Protein AF-A0A0C3IL34-F1 (afdb_monomer_lite)

Organism: NCBI:txid870435

Foldseek 3Di:
DLVVLVVVLCVQAADQAPDDDPVLVVDPQDQAAADALAQDPVVLVVRVVSLSNVCSSVRCHHPVNFVVSLVVNLVRYHHPLNVVCCVAPVDPPHPDPDDGNSNSSVVSCPRRNHPCVQQVVFLVSVLVVLVVVQVVDPHRDDQLVSLVVSLVPHDVVLNVCCCVPPVDDSVPDGPVVVRVSSVVVVVVVVVVVVVVVVVVPDDDDDDDDDDDDDDDDDDDDDDDDDDDDDDDDDDDDDDDD

Structure (mmCIF, N/CA/C/O backbone):
data_AF-A0A0C3IL34-F1
#
_entry.id   AF-A0A0C3IL34-F1
#
loop_
_atom_site.group_PDB
_atom_site.id
_atom_site.type_symbol
_atom_site.label_atom_id
_atom_site.label_alt_id
_atom_site.label_comp_id
_atom_site.label_asym_id
_atom_site.label_entity_id
_atom_site.label_seq_id
_atom_site.pdbx_PDB_ins_code
_atom_site.Cartn_x
_atom_site.Cartn_y
_atom_site.Cartn_z
_atom_site.occupancy
_atom_site.B_iso_or_equiv
_atom_site.auth_seq_id
_atom_site.auth_comp_id
_atom_site.auth_asym_id
_atom_site.auth_atom_id
_atom_site.pdbx_PDB_model_num
ATOM 1 N N . MET A 1 1 ? -10.948 0.918 -5.904 1.00 53.56 1 MET A N 1
ATOM 2 C CA . MET A 1 1 ? -9.556 1.269 -5.543 1.00 53.56 1 MET A CA 1
ATOM 3 C C . MET A 1 1 ? -8.563 0.823 -6.609 1.00 53.56 1 MET A C 1
ATOM 5 O O . MET A 1 1 ? -7.836 1.698 -7.045 1.00 53.56 1 MET A O 1
ATOM 9 N N . GLN A 1 2 ? -8.592 -0.426 -7.106 1.00 54.31 2 GLN A N 1
ATOM 10 C CA . GLN A 1 2 ? -7.728 -0.893 -8.218 1.00 54.31 2 GLN A CA 1
ATOM 11 C C . GLN A 1 2 ? -7.602 0.116 -9.382 1.00 54.31 2 GLN A C 1
ATOM 13 O O . GLN A 1 2 ? -6.502 0.593 -9.634 1.00 54.31 2 GLN A O 1
ATOM 18 N N . HIS A 1 3 ? -8.719 0.586 -9.961 1.00 60.75 3 HIS A N 1
ATOM 19 C CA . HIS A 1 3 ? -8.704 1.595 -11.041 1.00 60.75 3 HIS A CA 1
ATOM 20 C C . HIS A 1 3 ? -7.869 2.867 -10.774 1.00 60.75 3 HIS A C 1
ATOM 22 O O . HIS A 1 3 ? -7.346 3.438 -11.724 1.00 60.75 3 HIS A O 1
ATOM 28 N N . ARG A 1 4 ? -7.718 3.320 -9.516 1.00 74.44 4 ARG A N 1
ATOM 29 C CA . ARG A 1 4 ? -6.931 4.529 -9.192 1.00 74.44 4 ARG A CA 1
ATOM 30 C C . ARG A 1 4 ? -5.443 4.313 -9.468 1.00 74.44 4 ARG A C 1
ATOM 32 O O . ARG A 1 4 ? -4.791 5.192 -10.022 1.00 74.44 4 ARG A O 1
ATOM 39 N N . TYR A 1 5 ? -4.915 3.162 -9.055 1.00 81.06 5 TYR A N 1
ATOM 40 C CA . TYR A 1 5 ? -3.502 2.840 -9.238 1.00 81.06 5 TYR A CA 1
ATOM 41 C C . TYR A 1 5 ? -3.228 2.336 -10.653 1.00 81.06 5 TYR A C 1
ATOM 43 O O . TYR A 1 5 ? -2.249 2.785 -11.235 1.00 81.06 5 TYR A O 1
ATOM 51 N N . ALA A 1 6 ? -4.138 1.554 -11.246 1.00 81.88 6 ALA A N 1
ATOM 52 C CA . ALA A 1 6 ? -4.089 1.166 -12.658 1.00 81.88 6 ALA A CA 1
ATOM 53 C C . ALA A 1 6 ? -3.887 2.379 -13.586 1.00 81.88 6 ALA A C 1
ATOM 55 O O . ALA A 1 6 ? -2.919 2.448 -14.343 1.00 81.88 6 ALA A O 1
ATOM 56 N N . GLN A 1 7 ? -4.752 3.395 -13.458 1.00 81.25 7 GLN A N 1
ATOM 57 C CA . GLN A 1 7 ? -4.667 4.617 -14.259 1.00 81.25 7 GLN A CA 1
ATOM 58 C C . GLN A 1 7 ? -3.356 5.380 -14.009 1.00 81.25 7 GLN A C 1
ATOM 60 O O . GLN A 1 7 ? -2.666 5.737 -14.960 1.00 81.25 7 GLN A O 1
ATOM 65 N N . HIS A 1 8 ? -2.972 5.595 -12.746 1.00 82.94 8 HIS A N 1
ATOM 66 C CA . HIS A 1 8 ? -1.760 6.354 -12.416 1.00 82.94 8 HIS A CA 1
ATOM 67 C C . HIS A 1 8 ? -0.468 5.648 -12.876 1.00 82.94 8 HIS A C 1
ATOM 69 O O . HIS A 1 8 ? 0.463 6.301 -13.348 1.00 82.94 8 HIS A O 1
ATOM 75 N N . ILE A 1 9 ? -0.413 4.315 -12.783 1.00 87.31 9 ILE A N 1
ATOM 76 C CA . ILE A 1 9 ? 0.689 3.496 -13.304 1.00 87.31 9 ILE A CA 1
ATOM 77 C C . ILE A 1 9 ? 0.737 3.607 -14.832 1.00 87.31 9 ILE A C 1
ATOM 79 O O . ILE A 1 9 ? 1.798 3.894 -15.391 1.00 87.31 9 ILE A O 1
ATOM 83 N N . TRP A 1 10 ? -0.404 3.458 -15.511 1.00 85.12 10 TRP A N 1
ATOM 84 C CA . TRP A 1 10 ? -0.492 3.576 -16.967 1.00 85.12 10 TRP A CA 1
ATOM 85 C C . TRP A 1 10 ? -0.005 4.940 -17.480 1.00 85.12 10 TRP A C 1
ATOM 87 O O . TRP A 1 10 ? 0.839 4.996 -18.375 1.00 85.12 10 TRP A O 1
ATOM 97 N N . GLU A 1 11 ? -0.464 6.030 -16.859 1.00 84.50 11 GLU A N 1
ATOM 98 C CA . GLU A 1 11 ? -0.099 7.410 -17.208 1.00 84.50 11 GLU A CA 1
ATOM 99 C C . GLU A 1 11 ? 1.392 7.732 -17.003 1.00 84.50 11 GLU A C 1
ATOM 101 O O . GLU A 1 11 ? 1.947 8.551 -17.738 1.00 84.50 11 GLU A O 1
ATOM 106 N N . GLN A 1 12 ? 2.054 7.125 -16.008 1.00 84.50 12 GLN A N 1
ATOM 107 C CA . GLN A 1 12 ? 3.461 7.424 -15.699 1.00 84.50 12 GLN A CA 1
ATOM 108 C C . GLN A 1 12 ? 4.465 6.469 -16.348 1.00 84.50 12 GLN A C 1
ATOM 110 O O . GLN A 1 12 ? 5.543 6.915 -16.743 1.00 84.50 12 GLN A O 1
ATOM 115 N N . VAL A 1 13 ? 4.151 5.171 -16.424 1.00 86.56 13 VAL A N 1
ATOM 116 C CA . VAL A 1 13 ? 5.101 4.126 -16.852 1.00 86.56 13 VAL A CA 1
ATOM 117 C C . VAL A 1 13 ? 4.528 3.109 -17.844 1.00 86.56 13 VAL A C 1
ATOM 119 O O . VAL A 1 13 ? 5.297 2.311 -18.376 1.00 86.56 13 VAL A O 1
ATOM 122 N N . GLY A 1 14 ? 3.224 3.132 -18.140 1.00 76.88 14 GLY A N 1
ATOM 123 C CA . GLY A 1 14 ? 2.608 2.213 -19.107 1.00 76.88 14 GLY A CA 1
ATOM 124 C C . GLY A 1 14 ? 3.027 2.474 -20.558 1.00 76.88 14 GLY A C 1
ATOM 125 O O . GLY A 1 14 ? 3.208 1.536 -21.330 1.00 76.88 14 GLY A O 1
ATOM 126 N N . GLN A 1 15 ? 3.246 3.741 -20.916 1.00 81.00 15 GLN A N 1
ATOM 127 C CA . GLN A 1 15 ? 3.699 4.148 -22.250 1.00 81.00 15 GLN A CA 1
ATOM 128 C C . GLN A 1 15 ? 5.237 4.157 -22.363 1.00 81.00 15 GLN A C 1
ATOM 130 O O . GLN A 1 15 ? 5.906 4.672 -21.459 1.00 81.00 15 GLN A O 1
ATOM 135 N N . PRO A 1 16 ? 5.829 3.668 -23.474 1.00 76.94 16 PRO A N 1
ATOM 136 C CA . PRO A 1 16 ? 7.259 3.812 -23.736 1.00 76.94 16 PRO A CA 1
ATOM 137 C C . PRO A 1 16 ? 7.668 5.290 -23.762 1.00 76.94 16 PRO A C 1
ATOM 139 O O . PRO A 1 16 ? 7.189 6.076 -24.579 1.00 76.94 16 PRO A O 1
ATOM 142 N N . THR A 1 17 ? 8.570 5.701 -22.870 1.00 70.94 17 THR A N 1
ATOM 143 C CA . THR A 1 17 ? 8.991 7.108 -22.825 1.00 70.94 17 THR A CA 1
ATOM 144 C C . THR A 1 17 ? 10.048 7.380 -23.900 1.00 70.94 17 THR A C 1
ATOM 146 O O . THR A 1 17 ? 11.174 6.890 -23.780 1.00 70.94 17 THR A O 1
ATOM 149 N N . GLY A 1 18 ? 9.734 8.228 -24.886 1.00 66.69 18 GLY A N 1
ATOM 150 C CA . GLY A 1 18 ? 10.653 8.663 -25.953 1.00 66.69 18 GLY A CA 1
ATOM 151 C C . GLY A 1 18 ? 11.982 9.263 -25.460 1.00 66.69 18 GLY A C 1
ATOM 152 O O . GLY A 1 18 ? 12.134 9.606 -24.285 1.00 66.69 18 GLY A O 1
ATOM 153 N N . GLN A 1 19 ? 12.978 9.340 -26.344 1.00 57.62 19 GLN A N 1
ATOM 154 C CA . GLN A 1 19 ? 14.378 9.632 -26.006 1.00 57.62 19 GLN A CA 1
ATOM 155 C C . GLN A 1 19 ? 14.530 10.929 -25.182 1.00 57.62 19 GLN A C 1
ATOM 157 O O . GLN A 1 19 ? 14.102 11.998 -25.606 1.00 57.62 19 GLN A O 1
ATOM 162 N N . LEU A 1 20 ? 15.112 10.831 -23.976 1.00 57.59 20 LEU A N 1
ATOM 163 C CA . LEU A 1 20 ? 15.406 12.010 -23.147 1.00 57.59 20 LEU A CA 1
ATOM 164 C C . LEU A 1 20 ? 16.655 12.712 -23.685 1.00 57.59 20 LEU A C 1
ATOM 166 O O . LEU A 1 20 ? 17.605 12.044 -24.103 1.00 57.59 20 LEU A O 1
ATOM 170 N N . GLY A 1 21 ? 16.659 14.045 -23.634 1.00 54.72 21 GLY A N 1
ATOM 171 C CA . GLY A 1 21 ? 17.820 14.854 -23.999 1.00 54.72 21 GLY A CA 1
ATOM 172 C C . GLY A 1 21 ? 19.043 14.565 -23.111 1.00 54.72 21 GLY A C 1
ATOM 173 O O . GLY A 1 21 ? 18.885 14.097 -21.977 1.00 54.72 21 GLY A O 1
ATOM 174 N N . PRO A 1 22 ? 20.266 14.845 -23.601 1.00 53.09 22 PRO A N 1
ATOM 175 C CA . PRO A 1 22 ? 21.513 14.500 -22.911 1.00 53.09 22 PRO A CA 1
ATOM 176 C C . PRO A 1 22 ? 21.629 15.089 -21.495 1.00 53.09 22 PRO A C 1
ATOM 178 O O . PRO A 1 22 ? 22.209 14.447 -20.622 1.00 53.09 22 PRO A O 1
ATOM 181 N N . GLU A 1 23 ? 21.017 16.247 -21.235 1.00 52.69 23 GLU A N 1
ATOM 182 C CA . GLU A 1 23 ? 21.023 16.930 -19.932 1.00 52.69 23 GLU A CA 1
ATOM 183 C C . GLU A 1 23 ? 20.410 16.093 -18.795 1.00 52.69 23 GLU A C 1
ATOM 185 O O . GLU A 1 23 ? 20.872 16.151 -17.655 1.00 52.69 23 GLU A O 1
ATOM 190 N N . VAL A 1 24 ? 19.416 15.243 -19.088 1.00 54.75 24 VAL A N 1
ATOM 191 C CA . VAL A 1 24 ? 18.723 14.453 -18.051 1.00 54.75 24 VAL A CA 1
ATOM 192 C C . VAL A 1 24 ? 19.620 13.353 -17.469 1.00 54.75 24 VAL A C 1
ATOM 194 O O . VAL A 1 24 ? 19.406 12.927 -16.338 1.00 54.75 24 VAL A O 1
ATOM 197 N N . LYS A 1 25 ? 20.672 12.931 -18.187 1.00 53.50 25 LYS A N 1
ATOM 198 C CA . LYS A 1 25 ? 21.678 11.991 -17.656 1.00 53.50 25 LYS A CA 1
ATOM 199 C C . LYS A 1 25 ? 22.634 12.625 -16.637 1.00 53.50 25 LYS A C 1
ATOM 201 O O . LYS A 1 25 ? 23.290 11.883 -15.914 1.00 53.50 25 LYS A O 1
ATOM 206 N N . ALA A 1 26 ? 22.738 13.956 -16.596 1.00 51.12 26 ALA A N 1
ATOM 207 C CA . ALA A 1 26 ? 23.674 14.680 -15.729 1.00 51.12 26 ALA A CA 1
ATOM 208 C C . ALA A 1 26 ? 23.033 15.200 -14.428 1.00 51.12 26 ALA A C 1
ATOM 210 O O . ALA A 1 26 ? 23.739 1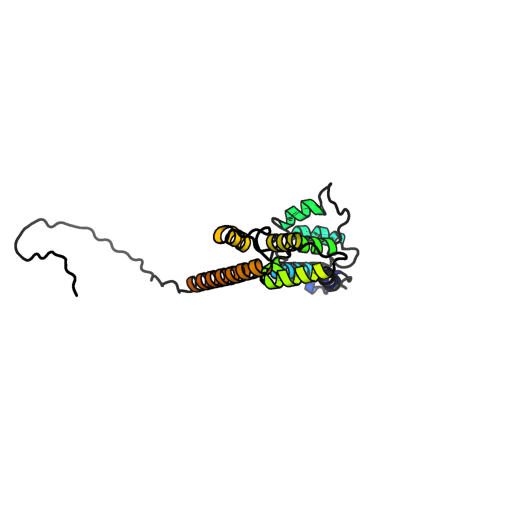5.521 -13.474 1.00 51.12 26 ALA A O 1
ATOM 211 N N . MET A 1 27 ? 21.701 15.271 -14.366 1.00 60.91 27 MET A N 1
ATOM 212 C CA . MET A 1 27 ? 20.976 15.683 -13.165 1.00 60.91 27 MET A CA 1
ATOM 213 C C . MET A 1 27 ? 20.966 14.549 -12.134 1.00 60.91 27 MET A C 1
ATOM 215 O O . MET A 1 27 ? 20.475 13.456 -12.407 1.00 60.91 27 MET A O 1
ATOM 219 N N . GLY A 1 28 ? 21.476 14.818 -10.928 1.00 61.34 28 GLY A N 1
ATOM 220 C CA . GLY A 1 28 ? 21.453 13.883 -9.800 1.00 61.34 28 GLY A CA 1
ATOM 221 C C . GLY A 1 28 ? 20.031 13.638 -9.295 1.00 61.34 28 GLY A C 1
ATOM 222 O O . GLY A 1 28 ? 19.590 14.274 -8.340 1.00 61.34 28 GLY A O 1
ATOM 223 N N . VAL A 1 29 ? 19.304 12.736 -9.958 1.00 66.12 29 VAL A N 1
ATOM 224 C CA . VAL A 1 29 ? 17.903 12.423 -9.656 1.00 66.12 29 VAL A CA 1
ATOM 225 C C . VAL A 1 29 ? 17.766 11.965 -8.200 1.00 66.12 29 VAL A C 1
ATOM 227 O O . VAL A 1 29 ? 18.397 10.970 -7.828 1.00 66.12 29 VAL A O 1
ATOM 230 N N . PRO A 1 30 ? 16.925 12.617 -7.371 1.00 73.25 30 PRO A N 1
ATOM 231 C CA . PRO A 1 30 ? 16.697 12.166 -6.007 1.00 73.25 30 PRO A CA 1
ATOM 232 C C . PRO A 1 30 ? 16.090 10.760 -6.027 1.00 73.25 30 PRO A C 1
ATOM 234 O O . PRO A 1 30 ? 15.007 10.528 -6.571 1.00 73.25 30 PRO A O 1
ATOM 237 N N . LYS A 1 31 ? 16.823 9.808 -5.446 1.00 85.44 31 LYS A N 1
ATOM 238 C CA . LYS A 1 31 ? 16.392 8.418 -5.303 1.00 85.44 31 LYS A CA 1
ATOM 239 C C . LYS A 1 31 ? 15.170 8.357 -4.363 1.00 85.44 31 LYS A C 1
ATOM 241 O O . LYS A 1 31 ? 15.231 8.977 -3.300 1.00 85.44 31 LYS A O 1
ATOM 246 N N . PRO A 1 32 ? 14.093 7.622 -4.707 1.00 90.88 32 PRO A N 1
ATOM 247 C CA . PRO A 1 32 ? 12.939 7.457 -3.829 1.00 90.88 32 PRO A CA 1
ATOM 248 C C . PRO A 1 32 ? 13.327 6.925 -2.448 1.00 90.88 32 PRO A C 1
ATOM 250 O O . PRO A 1 32 ? 14.236 6.098 -2.317 1.00 90.88 32 PRO A O 1
ATOM 253 N N . GLY A 1 33 ? 12.597 7.372 -1.425 1.00 92.94 33 GLY A N 1
ATOM 254 C CA . GLY A 1 33 ? 12.662 6.772 -0.093 1.00 92.94 33 GLY A CA 1
ATOM 255 C C . GLY A 1 33 ? 12.167 5.321 -0.086 1.00 92.94 33 GLY A C 1
ATOM 256 O O . GLY A 1 33 ? 11.567 4.844 -1.052 1.00 92.94 33 GLY A O 1
ATOM 257 N N . LYS A 1 34 ? 12.398 4.611 1.023 1.00 96.31 34 LYS A N 1
ATOM 258 C CA . LYS A 1 34 ? 11.878 3.253 1.217 1.00 96.31 34 LYS A CA 1
ATOM 259 C C . LYS A 1 34 ? 10.514 3.261 1.907 1.00 96.31 34 LYS A C 1
ATOM 261 O O . LYS A 1 34 ? 10.327 3.983 2.886 1.00 96.31 34 LYS A O 1
ATOM 266 N N . TYR A 1 35 ? 9.590 2.426 1.439 1.00 96.06 35 TYR A N 1
ATOM 267 C CA . TYR A 1 35 ? 8.317 2.176 2.118 1.00 96.06 35 TYR A CA 1
ATOM 268 C C . TYR A 1 35 ? 8.467 1.029 3.121 1.00 96.06 35 TYR A C 1
ATOM 270 O O . TYR A 1 35 ? 8.991 -0.028 2.774 1.00 96.06 35 TYR A O 1
ATOM 278 N N . LYS A 1 36 ? 8.019 1.237 4.367 1.00 93.56 36 LYS A N 1
ATOM 279 C CA . LYS A 1 36 ? 8.223 0.292 5.481 1.00 93.56 36 LYS A CA 1
ATOM 280 C C . LYS A 1 36 ? 7.005 -0.586 5.783 1.00 93.56 36 LYS A C 1
ATOM 282 O O . LYS A 1 36 ? 7.091 -1.470 6.636 1.00 93.56 36 LYS A O 1
ATOM 287 N N . GLY A 1 37 ? 5.883 -0.339 5.103 1.00 85.94 37 GLY A N 1
ATOM 288 C CA . GLY A 1 37 ? 4.585 -0.947 5.410 1.00 85.94 37 GLY A CA 1
ATOM 289 C C . GLY A 1 37 ? 3.734 -0.122 6.381 1.00 85.94 37 GLY A C 1
ATOM 290 O O . GLY A 1 37 ? 2.914 -0.690 7.093 1.00 85.94 37 GLY A O 1
ATOM 291 N N . GLN A 1 38 ? 3.945 1.198 6.459 1.00 85.56 38 GLN A N 1
ATOM 292 C CA . GLN A 1 38 ? 3.126 2.081 7.295 1.00 85.56 38 GLN A CA 1
ATOM 293 C C . GLN A 1 38 ? 1.696 2.251 6.744 1.00 85.56 38 GLN A C 1
ATOM 295 O O . GLN A 1 38 ? 1.520 2.515 5.551 1.00 85.56 38 GLN A O 1
ATOM 300 N N . ASP A 1 39 ? 0.690 2.153 7.621 1.00 81.62 39 ASP A N 1
ATOM 301 C CA . ASP A 1 39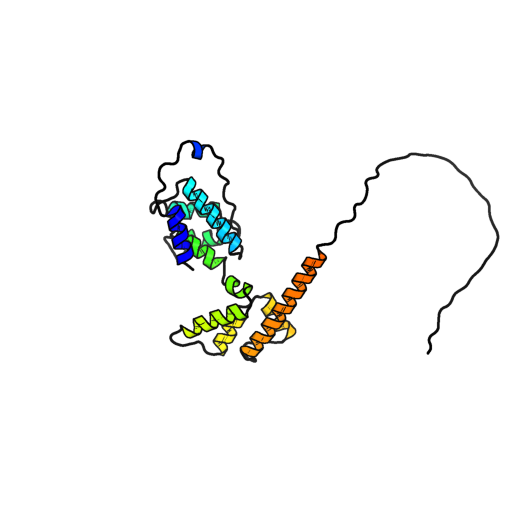 ? -0.737 2.361 7.308 1.00 81.62 39 ASP A CA 1
ATOM 302 C C . ASP A 1 39 ? -1.078 3.859 7.220 1.00 81.62 39 ASP A C 1
ATOM 304 O O . ASP A 1 39 ? -1.804 4.430 8.034 1.00 81.62 39 ASP A O 1
ATOM 308 N N . ASP A 1 40 ? -0.472 4.521 6.234 1.00 81.31 40 ASP A N 1
ATOM 309 C CA . ASP A 1 40 ? -0.729 5.914 5.885 1.00 81.31 40 ASP A CA 1
ATOM 310 C C . ASP A 1 40 ? -0.851 6.040 4.357 1.00 81.31 40 ASP A C 1
ATOM 312 O O . ASP A 1 40 ? 0.105 5.846 3.601 1.00 81.31 40 ASP A O 1
ATOM 316 N N . LEU A 1 41 ? -2.061 6.387 3.907 1.00 81.88 41 LEU A N 1
ATOM 317 C CA . LEU A 1 41 ? -2.403 6.588 2.498 1.00 81.88 41 LEU A CA 1
ATOM 318 C C . LEU A 1 41 ? -1.558 7.684 1.831 1.00 81.88 41 LEU A C 1
ATOM 320 O O . LEU A 1 41 ? -1.203 7.555 0.661 1.00 81.88 41 LEU A O 1
ATOM 324 N N . LYS A 1 42 ? -1.256 8.769 2.549 1.00 81.81 42 LYS A N 1
ATOM 325 C CA . LYS A 1 42 ? -0.493 9.903 2.021 1.00 81.81 42 LYS A CA 1
ATOM 326 C C . LYS A 1 42 ? 0.976 9.523 1.868 1.00 81.81 42 LYS A C 1
ATOM 328 O O . LYS A 1 42 ? 1.575 9.868 0.851 1.00 81.81 42 LYS A O 1
ATOM 333 N N . GLU A 1 43 ? 1.545 8.804 2.833 1.00 87.25 43 GLU A N 1
ATOM 334 C CA . GLU A 1 43 ? 2.915 8.291 2.718 1.00 87.25 43 GLU A CA 1
ATOM 335 C C . GLU A 1 43 ? 3.040 7.261 1.590 1.00 87.25 43 GLU A C 1
ATOM 337 O O . GLU A 1 43 ? 3.990 7.332 0.810 1.00 87.25 43 GLU A O 1
ATOM 342 N N . PHE A 1 44 ? 2.055 6.369 1.429 1.00 90.12 44 PHE A N 1
ATOM 343 C CA . PHE A 1 44 ? 2.014 5.426 0.309 1.00 90.12 44 PHE A CA 1
ATOM 344 C C . PHE A 1 44 ? 1.906 6.133 -1.053 1.00 90.12 44 PHE A C 1
ATOM 346 O O . PHE A 1 44 ? 2.701 5.859 -1.951 1.00 90.12 44 PHE A O 1
ATOM 353 N N . ASP A 1 45 ? 0.969 7.076 -1.209 1.00 89.25 45 ASP A N 1
ATOM 354 C CA . ASP A 1 45 ? 0.789 7.835 -2.455 1.00 89.25 45 ASP A CA 1
ATOM 355 C C . ASP A 1 45 ? 2.028 8.692 -2.790 1.00 89.25 45 ASP A C 1
ATOM 357 O O . ASP A 1 45 ? 2.414 8.795 -3.957 1.0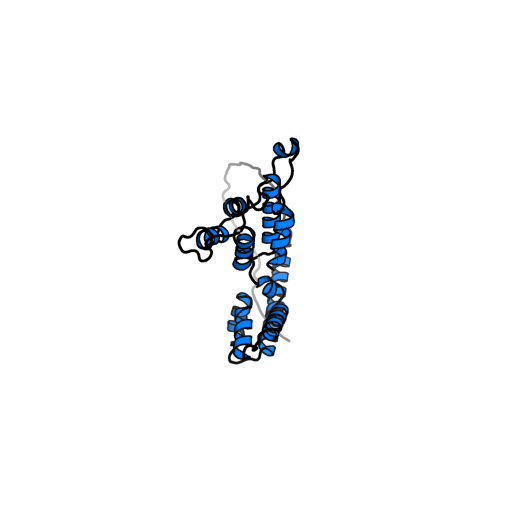0 89.25 45 ASP A O 1
ATOM 361 N N . ASN A 1 46 ? 2.683 9.278 -1.780 1.00 90.56 46 ASN A N 1
ATOM 362 C CA . ASN A 1 46 ? 3.928 10.037 -1.934 1.00 90.56 46 ASN A CA 1
ATOM 363 C C . ASN A 1 46 ? 5.091 9.137 -2.381 1.00 90.56 46 ASN A C 1
ATOM 365 O O . ASN A 1 46 ? 5.774 9.455 -3.357 1.00 90.56 46 ASN A O 1
ATOM 369 N N . TRP A 1 47 ? 5.291 7.998 -1.710 1.00 95.38 47 TRP A N 1
ATOM 370 C CA . TRP A 1 47 ? 6.305 7.006 -2.076 1.00 95.38 47 TRP A CA 1
ATOM 371 C C . TRP A 1 47 ? 6.096 6.484 -3.502 1.00 95.38 47 TRP A C 1
ATOM 373 O O . TRP A 1 47 ? 7.017 6.544 -4.318 1.00 95.38 47 TRP A O 1
ATOM 383 N N . LEU A 1 48 ? 4.873 6.063 -3.840 1.00 94.94 48 LEU A N 1
ATOM 384 C CA . LEU A 1 48 ? 4.541 5.571 -5.176 1.00 94.94 48 LEU A CA 1
ATOM 385 C C . LEU A 1 48 ? 4.754 6.659 -6.240 1.00 94.94 48 LEU A C 1
ATOM 387 O O . LEU A 1 48 ? 5.326 6.391 -7.295 1.00 94.94 48 LEU A O 1
ATOM 391 N N . GLY A 1 49 ? 4.357 7.903 -5.959 1.00 91.94 49 GLY A N 1
ATOM 392 C CA . GLY A 1 49 ? 4.586 9.038 -6.854 1.00 91.94 49 GLY A CA 1
ATOM 393 C C . GLY A 1 49 ? 6.071 9.330 -7.108 1.00 91.94 49 GLY A C 1
ATOM 394 O O . GLY A 1 49 ? 6.433 9.718 -8.220 1.00 91.94 49 GLY A O 1
ATOM 395 N N . GLN A 1 50 ? 6.944 9.124 -6.118 1.00 92.94 50 GLN A N 1
ATOM 396 C CA . GLN A 1 50 ? 8.399 9.215 -6.296 1.00 92.94 50 GLN A CA 1
ATOM 397 C C . GLN A 1 50 ? 8.940 8.034 -7.115 1.00 92.94 50 GLN A C 1
ATOM 399 O O . GLN A 1 50 ? 9.703 8.248 -8.058 1.00 92.94 50 GLN A O 1
ATOM 404 N N . LEU A 1 51 ? 8.508 6.807 -6.804 1.00 94.94 51 LEU A N 1
ATOM 405 C CA . LEU A 1 51 ? 8.927 5.583 -7.491 1.00 94.94 51 LEU A CA 1
ATOM 406 C C . LEU A 1 51 ? 8.571 5.607 -8.987 1.00 94.94 51 LEU A C 1
ATOM 408 O O . LEU A 1 51 ? 9.430 5.350 -9.829 1.00 94.94 51 LEU A O 1
ATOM 412 N N . LEU A 1 52 ? 7.342 6.002 -9.335 1.00 92.88 52 LEU A N 1
ATOM 413 C CA . LEU A 1 52 ? 6.888 6.112 -10.727 1.00 92.88 52 LEU A CA 1
ATOM 414 C C . LEU A 1 52 ? 7.681 7.162 -11.519 1.00 92.88 52 LEU A C 1
ATOM 416 O O . LEU A 1 52 ? 8.096 6.900 -12.649 1.00 92.88 52 LEU A O 1
ATOM 420 N N . LYS A 1 53 ? 7.952 8.332 -10.923 1.00 89.38 53 LYS A N 1
ATOM 421 C CA . LYS A 1 53 ? 8.803 9.367 -11.541 1.00 89.38 53 LYS A CA 1
ATOM 422 C C . LYS A 1 53 ? 10.227 8.865 -11.771 1.00 89.38 53 LYS A C 1
ATOM 424 O O . LYS A 1 53 ? 10.809 9.155 -12.815 1.00 89.38 53 LYS A O 1
ATOM 429 N N . TYR A 1 54 ? 10.768 8.096 -10.827 1.00 90.50 54 TYR A N 1
ATOM 430 C CA . TYR A 1 54 ? 12.082 7.476 -10.953 1.00 90.50 54 TYR A CA 1
ATOM 431 C C . TYR A 1 54 ? 12.101 6.456 -12.103 1.00 90.50 54 TYR A C 1
ATOM 433 O O . TYR A 1 54 ? 12.904 6.597 -13.022 1.00 90.50 54 TYR A O 1
ATOM 441 N N . PHE A 1 55 ? 11.160 5.508 -12.145 1.00 91.81 55 PHE A N 1
ATOM 442 C CA . PHE A 1 55 ? 11.035 4.545 -13.249 1.00 91.81 55 PHE A CA 1
ATOM 443 C C . PHE A 1 55 ? 10.881 5.219 -14.619 1.00 91.81 55 PHE A C 1
ATOM 445 O O . PHE A 1 55 ? 11.573 4.838 -15.563 1.00 91.81 55 PHE A O 1
ATOM 452 N N . ARG A 1 56 ? 10.060 6.272 -14.729 1.00 87.94 56 ARG A N 1
ATOM 453 C CA . ARG A 1 56 ? 9.903 7.056 -15.966 1.00 87.94 56 ARG A CA 1
ATOM 454 C C . ARG A 1 56 ? 11.212 7.692 -16.443 1.00 87.94 56 ARG A C 1
ATOM 456 O O . ARG A 1 56 ? 11.520 7.691 -17.636 1.00 87.94 56 ARG A O 1
ATOM 463 N N . MET A 1 57 ? 11.992 8.220 -15.507 1.00 84.94 57 MET A N 1
ATOM 464 C CA . MET A 1 57 ? 13.256 8.906 -15.771 1.00 84.94 57 MET A CA 1
ATOM 465 C C . MET A 1 57 ? 14.389 7.930 -16.125 1.00 84.94 57 MET A C 1
ATOM 467 O O . MET A 1 57 ? 15.155 8.198 -17.048 1.00 84.94 57 MET A O 1
ATOM 471 N N . PHE A 1 58 ? 14.414 6.753 -15.494 1.00 85.19 58 PHE A N 1
ATOM 472 C CA . PHE A 1 58 ? 15.339 5.650 -15.792 1.00 85.19 58 PHE A CA 1
ATOM 473 C C . PHE A 1 58 ? 14.832 4.666 -16.866 1.00 85.19 58 PHE A C 1
ATOM 475 O O . PHE A 1 58 ? 15.424 3.608 -17.055 1.00 85.19 58 PHE A O 1
ATOM 482 N N . LYS A 1 59 ? 13.779 5.026 -17.616 1.00 86.06 59 LYS A N 1
ATOM 483 C CA . LYS A 1 59 ? 13.244 4.265 -18.767 1.00 86.06 59 LYS A CA 1
ATOM 484 C C . LYS A 1 59 ? 12.685 2.872 -18.458 1.00 86.06 59 LYS A C 1
ATOM 486 O O . LYS A 1 59 ? 12.530 2.061 -19.367 1.00 86.06 59 LYS A O 1
ATOM 491 N N . VAL A 1 60 ? 12.275 2.620 -17.219 1.00 89.12 60 VAL A N 1
ATOM 492 C CA . VAL A 1 60 ? 11.606 1.375 -16.797 1.00 89.12 60 VAL A CA 1
ATOM 493 C C . VAL A 1 60 ? 10.102 1.438 -17.138 1.00 89.12 60 VAL A C 1
ATOM 495 O O . VAL A 1 60 ? 9.222 1.283 -16.290 1.00 89.12 60 VAL A O 1
ATOM 498 N N . THR A 1 61 ? 9.802 1.743 -18.403 1.00 89.00 61 THR A N 1
ATOM 499 C CA . THR A 1 61 ? 8.465 2.077 -18.932 1.00 89.00 61 THR A CA 1
ATOM 500 C C . THR A 1 61 ? 8.111 1.226 -20.145 1.00 89.00 61 THR A C 1
ATOM 502 O O . THR A 1 61 ? 9.015 0.831 -20.873 1.00 89.00 61 THR A O 1
ATOM 505 N N . GLY A 1 62 ? 6.821 1.017 -20.405 1.00 87.00 62 GLY A N 1
ATOM 506 C CA . GLY A 1 62 ? 6.326 0.074 -21.413 1.00 87.00 62 GLY A CA 1
ATOM 507 C C . GLY A 1 62 ? 5.928 -1.268 -20.791 1.00 87.00 62 GLY A C 1
ATOM 508 O O . GLY A 1 62 ? 6.312 -1.576 -19.657 1.00 87.00 62 GLY A O 1
ATOM 509 N N . LEU A 1 63 ? 5.135 -2.059 -21.515 1.00 85.38 63 LEU A N 1
ATOM 510 C CA . LEU A 1 63 ? 4.609 -3.354 -21.054 1.00 85.38 63 LEU A CA 1
ATOM 511 C C . LEU A 1 63 ? 5.732 -4.382 -20.846 1.00 85.38 63 LEU A C 1
ATOM 513 O O . LEU A 1 63 ? 5.801 -5.050 -19.822 1.00 85.38 63 LEU A O 1
ATOM 517 N N . ASP A 1 64 ? 6.684 -4.405 -21.769 1.00 89.25 64 ASP A N 1
ATOM 518 C CA . ASP A 1 64 ? 7.905 -5.217 -21.791 1.00 89.25 64 ASP A CA 1
ATOM 519 C C . ASP A 1 64 ? 8.896 -4.919 -20.642 1.00 89.25 64 ASP A C 1
ATOM 521 O O . ASP A 1 64 ? 9.898 -5.614 -20.489 1.00 89.25 64 ASP A O 1
ATOM 525 N N . ARG A 1 65 ? 8.595 -3.933 -19.783 1.00 90.94 65 ARG A N 1
ATOM 526 C CA . ARG A 1 65 ? 9.356 -3.588 -18.567 1.00 90.94 65 ARG A CA 1
ATOM 527 C C . ARG A 1 65 ? 8.605 -3.862 -17.263 1.00 90.94 65 ARG A C 1
ATOM 529 O O . ARG A 1 65 ? 9.011 -3.370 -16.214 1.00 90.94 65 ARG A O 1
ATOM 536 N N . ASP A 1 66 ? 7.507 -4.617 -17.294 1.00 91.81 66 ASP A N 1
ATOM 537 C CA . ASP A 1 66 ? 6.688 -4.828 -16.095 1.00 91.81 66 ASP A CA 1
ATOM 538 C C . ASP A 1 66 ? 7.364 -5.705 -15.032 1.00 91.81 66 ASP A C 1
ATOM 540 O O . ASP A 1 66 ? 7.415 -5.322 -13.864 1.00 91.81 66 ASP A O 1
ATOM 544 N N . ALA A 1 67 ? 8.005 -6.802 -15.448 1.00 91.69 67 ALA A N 1
ATOM 545 C CA . ALA A 1 67 ? 8.810 -7.641 -14.557 1.00 91.69 67 ALA A CA 1
ATOM 546 C C . ALA A 1 67 ? 10.000 -6.871 -13.945 1.00 91.69 67 ALA A C 1
ATOM 548 O O . ALA A 1 67 ? 10.277 -7.009 -12.753 1.00 91.69 67 ALA A O 1
ATOM 549 N N . ASP A 1 68 ? 10.649 -5.992 -14.723 1.00 93.44 68 ASP A N 1
ATOM 550 C CA . ASP A 1 68 ? 11.704 -5.101 -14.216 1.00 93.44 68 ASP A CA 1
ATOM 551 C C . ASP A 1 68 ? 11.159 -4.159 -13.129 1.00 93.44 68 ASP A C 1
ATOM 553 O O . ASP A 1 68 ? 11.811 -3.952 -12.107 1.00 93.44 68 ASP A O 1
ATOM 557 N N . ARG A 1 69 ? 9.945 -3.609 -13.298 1.00 95.06 69 ARG A N 1
ATOM 558 C CA . ARG A 1 69 ? 9.304 -2.766 -12.272 1.00 95.06 69 ARG A CA 1
ATOM 559 C C . ARG A 1 69 ? 8.991 -3.544 -10.996 1.00 95.06 69 ARG A C 1
ATOM 561 O O . ARG A 1 69 ? 9.220 -3.002 -9.915 1.00 95.06 69 ARG A O 1
ATOM 568 N N . VAL A 1 70 ? 8.503 -4.783 -11.095 1.00 95.25 70 VAL A N 1
ATOM 569 C CA . VAL A 1 70 ? 8.281 -5.666 -9.932 1.00 95.25 70 VAL A CA 1
ATOM 570 C C . VAL A 1 70 ? 9.594 -5.870 -9.175 1.00 95.25 70 VAL A C 1
ATOM 572 O O . VAL A 1 70 ? 9.689 -5.482 -8.009 1.00 95.25 70 VAL A O 1
ATOM 575 N N . LEU A 1 71 ? 10.634 -6.345 -9.868 1.00 94.56 71 LEU A N 1
ATOM 576 C CA . LEU A 1 71 ? 11.957 -6.604 -9.297 1.00 94.56 71 LEU A CA 1
ATOM 577 C C . LEU A 1 71 ? 12.587 -5.348 -8.675 1.00 94.56 71 LEU A C 1
ATOM 579 O O . LEU A 1 71 ? 13.088 -5.379 -7.553 1.00 94.56 71 LEU A O 1
ATOM 583 N N . TYR A 1 72 ? 12.567 -4.215 -9.380 1.00 95.12 72 TYR A N 1
ATOM 584 C CA . TYR A 1 72 ? 13.192 -2.988 -8.883 1.00 95.12 72 TYR A CA 1
ATOM 585 C C . TYR A 1 72 ? 12.425 -2.371 -7.714 1.00 95.12 72 TYR A C 1
ATOM 587 O O . TYR A 1 72 ? 13.042 -1.686 -6.898 1.00 95.12 72 TYR A O 1
ATOM 595 N N . THR A 1 73 ? 11.116 -2.618 -7.589 1.00 96.38 73 THR A N 1
ATOM 596 C CA . THR A 1 73 ? 10.314 -2.115 -6.462 1.00 96.38 73 THR A CA 1
ATOM 597 C C . THR A 1 73 ? 10.819 -2.658 -5.128 1.00 96.38 73 THR A C 1
ATOM 599 O O . THR A 1 73 ? 10.881 -1.889 -4.170 1.00 96.38 73 THR A O 1
ATOM 602 N N . TYR A 1 74 ? 11.284 -3.913 -5.073 1.00 96.12 74 TYR A N 1
ATOM 603 C CA . TYR A 1 74 ? 11.875 -4.512 -3.869 1.00 96.12 74 TYR A CA 1
ATOM 604 C C . TYR A 1 74 ? 13.006 -3.662 -3.260 1.00 96.12 74 TYR A C 1
ATOM 606 O O . TYR A 1 74 ? 13.051 -3.453 -2.048 1.00 96.12 74 TYR A O 1
ATOM 614 N N . ALA A 1 75 ? 13.863 -3.053 -4.090 1.00 94.75 75 ALA A N 1
ATOM 615 C CA . ALA A 1 75 ? 14.951 -2.182 -3.625 1.00 94.75 75 ALA A CA 1
ATOM 616 C C . ALA A 1 75 ? 14.470 -0.902 -2.897 1.00 94.75 75 ALA A C 1
ATOM 618 O O . ALA A 1 75 ? 15.262 -0.243 -2.208 1.00 94.75 75 ALA A O 1
ATOM 619 N N . TYR A 1 76 ? 13.182 -0.566 -3.033 1.00 96.56 76 TYR A N 1
ATOM 620 C CA . TYR A 1 76 ? 12.485 0.559 -2.403 1.00 96.56 76 TYR A CA 1
ATOM 621 C C . TYR A 1 76 ? 11.494 0.122 -1.312 1.00 96.56 76 TYR A C 1
ATOM 623 O O . TYR A 1 76 ? 10.718 0.950 -0.826 1.00 96.56 76 TYR A O 1
ATOM 631 N N . LEU A 1 77 ? 11.548 -1.144 -0.890 1.00 96.94 77 LEU A N 1
ATOM 632 C CA . LEU A 1 77 ? 10.852 -1.667 0.283 1.00 96.94 77 LEU A CA 1
ATOM 633 C C . LEU A 1 77 ? 11.826 -1.870 1.457 1.00 96.94 77 LEU A C 1
ATOM 635 O O . LEU A 1 77 ? 13.047 -1.987 1.296 1.00 96.94 77 LEU A O 1
ATOM 639 N N . GLU A 1 78 ? 11.275 -1.874 2.666 1.00 95.81 78 GLU A N 1
ATOM 640 C CA . GLU A 1 78 ? 11.973 -2.141 3.925 1.00 95.81 78 GLU A CA 1
ATOM 641 C C . GLU A 1 78 ? 10.975 -2.693 4.958 1.00 95.81 78 GLU A C 1
ATOM 643 O O . GLU A 1 78 ? 9.759 -2.581 4.788 1.00 95.81 78 GLU A O 1
ATOM 648 N N . GLY A 1 79 ? 11.477 -3.260 6.057 1.00 93.50 79 GLY A N 1
ATOM 649 C CA . GLY A 1 79 ? 10.661 -3.633 7.210 1.00 93.50 79 GLY A CA 1
ATOM 650 C C . GLY A 1 79 ? 9.571 -4.642 6.854 1.00 93.50 79 GLY A C 1
ATOM 651 O O . GLY A 1 79 ? 9.847 -5.685 6.265 1.00 93.50 79 GLY A O 1
ATOM 652 N N . LEU A 1 80 ? 8.326 -4.328 7.214 1.00 84.69 80 LEU A N 1
ATOM 653 C CA . LEU A 1 80 ? 7.194 -5.223 6.973 1.00 84.69 80 LEU A CA 1
ATOM 654 C C . LEU A 1 80 ? 6.871 -5.344 5.477 1.00 84.69 80 LEU A C 1
ATOM 656 O O . LEU A 1 80 ? 6.455 -6.411 5.032 1.00 84.69 80 LEU A O 1
ATOM 660 N N . ALA A 1 81 ? 7.090 -4.282 4.693 1.00 92.56 81 ALA A N 1
ATOM 661 C CA . ALA A 1 81 ? 6.800 -4.294 3.262 1.00 92.56 81 ALA A CA 1
ATOM 662 C C . ALA A 1 81 ? 7.745 -5.209 2.472 1.00 92.56 81 ALA A C 1
ATOM 664 O O . ALA A 1 81 ? 7.274 -5.935 1.599 1.00 92.56 81 ALA A O 1
ATOM 665 N N . SER A 1 82 ? 9.044 -5.230 2.800 1.00 96.00 82 SER A N 1
ATOM 666 C CA . SER A 1 82 ? 9.977 -6.186 2.185 1.00 96.00 82 SER A CA 1
ATOM 667 C C . SER A 1 82 ? 9.683 -7.619 2.640 1.00 96.00 82 SER A C 1
ATOM 669 O O . SER A 1 82 ? 9.550 -8.490 1.795 1.00 96.00 82 SER A O 1
ATOM 671 N N . GLN A 1 83 ? 9.429 -7.851 3.936 1.00 90.88 83 GLN A N 1
ATOM 672 C CA . GLN A 1 83 ? 9.065 -9.188 4.438 1.00 90.88 83 GLN A CA 1
ATOM 673 C C . GLN A 1 83 ? 7.815 -9.772 3.760 1.00 90.88 83 GLN A C 1
ATOM 675 O O . GLN A 1 83 ? 7.743 -10.972 3.513 1.00 90.88 83 GLN A O 1
ATOM 680 N N . TRP A 1 84 ? 6.816 -8.936 3.463 1.00 93.31 84 TRP A N 1
ATOM 681 C CA . TRP A 1 84 ? 5.624 -9.360 2.725 1.00 93.31 84 TRP A CA 1
ATOM 682 C C . TRP A 1 84 ? 5.918 -9.648 1.248 1.00 93.31 84 TRP A C 1
ATOM 684 O O . TRP A 1 84 ? 5.375 -10.605 0.702 1.00 93.31 84 TRP A O 1
ATOM 694 N N . TYR A 1 85 ? 6.798 -8.867 0.614 1.00 95.00 85 TYR A N 1
ATOM 695 C CA . TYR A 1 85 ? 7.255 -9.131 -0.752 1.00 95.00 85 TYR A CA 1
ATOM 696 C C . TYR A 1 85 ? 7.964 -10.494 -0.841 1.00 95.00 85 TYR A C 1
ATOM 698 O O . TYR A 1 85 ? 7.606 -11.317 -1.683 1.00 95.00 85 TYR A O 1
ATOM 706 N N . ASP A 1 86 ? 8.872 -10.791 0.092 1.00 92.06 86 ASP A N 1
ATOM 707 C CA . ASP A 1 86 ? 9.567 -12.084 0.167 1.00 92.06 86 ASP A CA 1
ATOM 708 C C . ASP A 1 86 ? 8.568 -13.258 0.294 1.00 92.06 86 ASP A C 1
ATOM 710 O O . ASP A 1 86 ? 8.732 -14.311 -0.326 1.00 92.06 86 ASP A O 1
ATOM 714 N N . GLN A 1 87 ? 7.497 -13.068 1.075 1.00 86.88 87 GLN A N 1
ATOM 715 C CA . GLN A 1 87 ? 6.482 -14.088 1.372 1.00 86.88 87 GLN A CA 1
ATOM 716 C C . GLN A 1 87 ? 5.463 -14.316 0.245 1.00 86.88 87 GLN A C 1
ATOM 718 O O . GLN A 1 87 ? 5.085 -15.463 0.008 1.00 86.88 87 GLN A O 1
ATOM 723 N N . GLU A 1 88 ? 5.012 -13.264 -0.442 1.00 87.81 88 GLU A N 1
ATOM 724 C CA . GLU A 1 88 ? 3.928 -13.348 -1.437 1.00 87.81 88 GLU A CA 1
ATOM 725 C C . GLU A 1 88 ? 4.407 -13.271 -2.896 1.00 87.81 88 GLU A C 1
ATOM 727 O O . GLU A 1 88 ? 3.699 -13.732 -3.795 1.00 87.81 88 GLU A O 1
ATOM 732 N N . VAL A 1 89 ? 5.589 -12.698 -3.153 1.00 90.75 89 VAL A N 1
ATOM 733 C CA . VAL A 1 89 ? 6.104 -12.425 -4.509 1.00 90.75 89 VAL A CA 1
ATOM 734 C C . VAL A 1 89 ? 7.270 -13.340 -4.876 1.00 90.75 89 VAL A C 1
ATOM 736 O O . VAL A 1 89 ? 7.254 -13.918 -5.961 1.00 90.75 89 VAL A O 1
ATOM 739 N N . GLU A 1 90 ? 8.250 -13.539 -3.988 1.00 89.94 90 GLU A N 1
ATOM 740 C CA . GLU A 1 90 ? 9.410 -14.404 -4.284 1.00 89.94 90 GLU A CA 1
ATOM 741 C C . GLU A 1 90 ? 9.266 -15.846 -3.782 1.00 89.94 90 GLU A C 1
ATOM 743 O O . GLU A 1 90 ? 9.800 -16.767 -4.406 1.00 89.94 90 GLU A O 1
ATOM 748 N N . SER A 1 91 ? 8.507 -16.068 -2.704 1.00 86.62 91 SER A N 1
ATOM 749 C CA . SER A 1 91 ? 8.324 -17.381 -2.074 1.00 86.62 91 SER A CA 1
ATOM 750 C C . SER A 1 91 ? 8.058 -18.519 -3.079 1.00 86.62 91 SER A C 1
ATOM 752 O O . SER A 1 91 ? 7.207 -18.379 -3.968 1.00 86.62 91 SER A O 1
ATOM 754 N N . PRO A 1 92 ? 8.700 -19.696 -2.919 1.00 80.31 92 PRO A N 1
ATOM 755 C CA . PRO A 1 92 ? 8.371 -20.895 -3.695 1.00 80.31 92 PRO A CA 1
ATOM 756 C C . PRO A 1 92 ? 6.913 -21.349 -3.526 1.00 80.31 92 PRO A C 1
ATOM 758 O O . PRO A 1 92 ? 6.359 -21.982 -4.421 1.00 80.31 92 PRO A O 1
ATOM 761 N N . ASN A 1 93 ? 6.291 -21.000 -2.394 1.00 83.06 93 ASN A N 1
ATOM 762 C CA . ASN A 1 93 ? 4.925 -21.379 -2.025 1.00 83.06 93 ASN A CA 1
ATOM 763 C C . ASN A 1 93 ? 3.897 -20.258 -2.285 1.00 83.06 93 ASN A C 1
ATOM 765 O O . ASN A 1 93 ? 2.789 -20.309 -1.750 1.00 83.06 93 ASN A O 1
ATOM 769 N N . ARG A 1 94 ? 4.260 -19.224 -3.058 1.00 83.06 94 ARG A N 1
ATOM 770 C CA . ARG A 1 94 ? 3.378 -18.087 -3.360 1.00 83.06 94 ARG A CA 1
ATOM 771 C C . ARG A 1 94 ? 2.106 -18.498 -4.103 1.00 83.06 94 ARG A C 1
ATOM 773 O O . ARG A 1 94 ? 2.127 -19.386 -4.955 1.00 83.06 94 ARG A O 1
ATOM 780 N N . GLN A 1 95 ? 1.005 -17.801 -3.819 1.00 77.12 95 GLN A N 1
ATOM 781 C CA . GLN A 1 95 ? -0.289 -18.055 -4.464 1.00 77.12 95 GLN A CA 1
ATOM 782 C C . GLN A 1 95 ? -0.353 -17.511 -5.899 1.00 77.12 95 GLN A C 1
ATOM 784 O O . GLN A 1 95 ? -0.906 -18.163 -6.783 1.00 77.12 95 GLN A O 1
ATOM 789 N N . ILE A 1 96 ? 0.225 -16.331 -6.136 1.00 83.75 96 ILE A N 1
ATOM 790 C CA . ILE A 1 96 ? 0.307 -15.697 -7.457 1.00 83.75 96 ILE A CA 1
ATOM 791 C C . ILE A 1 96 ? 1.706 -15.964 -8.013 1.00 83.75 96 ILE A C 1
ATOM 793 O O . ILE A 1 96 ? 2.701 -15.548 -7.424 1.00 83.75 96 ILE A O 1
ATOM 797 N N . ARG A 1 97 ? 1.795 -16.693 -9.132 1.00 84.44 97 ARG A N 1
ATOM 798 C CA . ARG A 1 97 ? 3.086 -17.049 -9.745 1.00 84.44 97 ARG A CA 1
ATOM 799 C C . ARG A 1 97 ? 3.742 -15.875 -10.454 1.00 84.44 97 ARG A C 1
ATOM 801 O O . ARG A 1 97 ? 4.925 -15.628 -10.209 1.00 84.44 97 ARG A O 1
ATOM 808 N N . ASP A 1 98 ? 2.948 -15.192 -11.270 1.00 87.94 98 ASP A N 1
ATOM 809 C CA . ASP A 1 98 ? 3.344 -14.106 -12.155 1.00 87.94 98 ASP A CA 1
ATOM 810 C C . ASP A 1 98 ? 2.657 -12.829 -11.664 1.00 87.94 98 ASP A C 1
ATOM 812 O O . ASP A 1 98 ? 1.462 -12.624 -11.872 1.00 87.94 98 ASP A O 1
ATOM 816 N N . TRP A 1 99 ? 3.402 -12.003 -10.933 1.00 93.12 99 TRP A N 1
ATOM 817 C CA . TRP A 1 99 ? 2.925 -10.704 -10.470 1.00 93.12 99 TRP A CA 1
ATOM 818 C C . TRP A 1 99 ? 3.145 -9.657 -11.559 1.00 93.12 99 TRP A C 1
ATOM 820 O O . TRP A 1 99 ? 4.266 -9.515 -12.047 1.00 93.12 99 TRP A O 1
ATOM 830 N N . SER A 1 100 ? 2.111 -8.880 -11.888 1.00 94.00 100 SER A N 1
ATOM 831 C CA . SER A 1 100 ? 2.317 -7.596 -12.562 1.00 94.0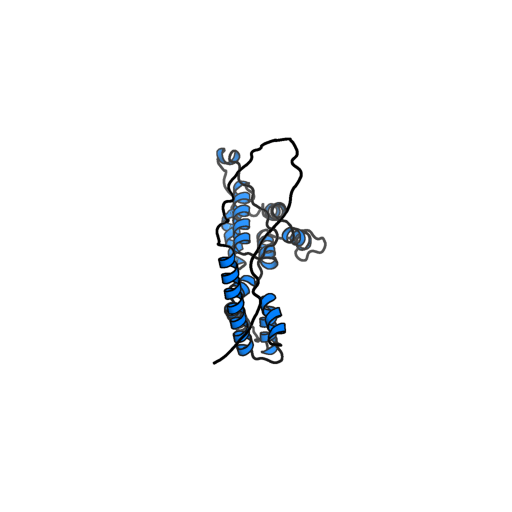0 100 SER A CA 1
ATOM 832 C C . SER A 1 100 ? 2.741 -6.519 -11.558 1.00 94.00 100 SER A C 1
ATOM 834 O O . SER A 1 100 ? 2.529 -6.637 -10.345 1.00 94.00 100 SER A O 1
ATOM 836 N N . PHE A 1 101 ? 3.306 -5.419 -12.046 1.00 94.94 101 PHE A N 1
ATOM 837 C CA . PHE A 1 101 ? 3.595 -4.251 -11.221 1.00 94.94 101 PHE A CA 1
ATOM 838 C C . PHE A 1 101 ? 2.308 -3.610 -10.676 1.00 94.94 101 PHE A C 1
ATOM 840 O O . PHE A 1 101 ? 2.297 -3.135 -9.539 1.00 94.94 101 PHE A O 1
ATOM 847 N N . GLU A 1 102 ? 1.202 -3.640 -11.432 1.00 93.56 102 GLU A N 1
ATOM 848 C CA . GLU A 1 102 ? -0.101 -3.197 -10.921 1.00 93.56 102 GLU A CA 1
ATOM 849 C C . GLU A 1 102 ? -0.579 -4.086 -9.768 1.00 93.56 102 GLU A C 1
ATOM 851 O O . GLU A 1 102 ? -0.999 -3.557 -8.733 1.00 93.56 102 GLU A O 1
ATOM 856 N N . ASP A 1 103 ? -0.470 -5.411 -9.910 1.00 92.50 103 ASP A N 1
ATOM 857 C CA . ASP A 1 103 ? -0.809 -6.352 -8.844 1.00 92.50 103 ASP A CA 1
ATOM 858 C C . ASP A 1 103 ? 0.044 -6.089 -7.610 1.00 92.50 103 ASP A C 1
ATOM 860 O O . ASP A 1 103 ? -0.512 -5.987 -6.520 1.00 92.50 103 ASP A O 1
ATOM 864 N N . LEU A 1 104 ? 1.359 -5.897 -7.769 1.00 95.06 104 LEU A N 1
ATOM 865 C CA . LEU A 1 104 ? 2.282 -5.628 -6.665 1.00 95.06 104 LEU A CA 1
ATOM 866 C C . LEU A 1 104 ? 1.880 -4.369 -5.887 1.00 95.06 104 LEU A C 1
ATOM 868 O O . LEU A 1 104 ? 1.740 -4.415 -4.664 1.00 95.06 104 LEU A O 1
ATOM 872 N N . ILE A 1 105 ? 1.654 -3.251 -6.582 1.00 95.00 105 ILE A N 1
ATOM 873 C CA . ILE A 1 105 ? 1.228 -1.998 -5.946 1.00 95.00 105 ILE A CA 1
ATOM 874 C C . ILE A 1 105 ? -0.159 -2.154 -5.311 1.00 95.00 105 ILE A C 1
ATOM 876 O O . ILE A 1 105 ? -0.375 -1.693 -4.189 1.00 95.00 105 ILE A O 1
ATOM 880 N N . CYS A 1 106 ? -1.085 -2.860 -5.963 1.00 89.69 106 CYS A N 1
ATOM 881 C CA . CYS A 1 106 ? -2.387 -3.183 -5.385 1.00 89.69 106 CYS A CA 1
ATOM 882 C C . CYS A 1 106 ? -2.286 -4.121 -4.173 1.00 89.69 106 CYS A C 1
ATOM 884 O O . CYS A 1 106 ? -3.113 -4.011 -3.272 1.00 89.69 106 CYS A O 1
ATOM 886 N N . GLY A 1 107 ? -1.312 -5.029 -4.137 1.00 89.50 107 GLY A N 1
ATOM 887 C CA . GLY A 1 107 ? -1.040 -5.967 -3.052 1.00 89.50 107 GLY A CA 1
ATOM 888 C C . GLY A 1 107 ? -0.456 -5.257 -1.838 1.00 89.50 107 GLY A C 1
ATOM 889 O O . GLY A 1 107 ? -1.030 -5.356 -0.757 1.00 89.50 107 GLY A O 1
ATOM 890 N N . LEU A 1 108 ? 0.588 -4.445 -2.035 1.00 91.56 108 LEU A N 1
ATOM 891 C CA . LEU A 1 108 ? 1.153 -3.565 -1.006 1.00 91.56 108 LEU A CA 1
ATOM 892 C C . LEU A 1 108 ? 0.085 -2.631 -0.428 1.00 91.56 108 LEU A C 1
ATOM 894 O O . LEU A 1 108 ? -0.061 -2.547 0.791 1.00 91.56 108 LEU A O 1
ATOM 898 N N . PHE A 1 109 ? -0.710 -1.989 -1.291 1.00 87.56 109 PHE A N 1
ATOM 899 C CA . PHE A 1 109 ? -1.833 -1.159 -0.867 1.00 87.56 109 PHE A CA 1
ATOM 900 C C . PHE A 1 109 ? -2.839 -1.971 -0.040 1.00 87.56 109 PHE A C 1
ATOM 902 O O . PHE A 1 109 ? -3.095 -1.637 1.110 1.00 87.56 109 PHE A O 1
ATOM 909 N N . LYS A 1 110 ? -3.365 -3.082 -0.579 1.00 83.75 110 LYS A N 1
ATOM 910 C CA . LYS A 1 110 ? -4.326 -3.951 0.124 1.00 83.75 110 LYS A CA 1
ATOM 911 C C . LYS A 1 110 ? -3.769 -4.501 1.437 1.00 83.75 110 LYS A C 1
ATOM 913 O O . LYS A 1 110 ? -4.558 -4.759 2.337 1.00 83.75 110 LYS A O 1
ATOM 918 N N . ARG A 1 111 ? -2.456 -4.720 1.555 1.00 84.12 111 ARG A N 1
ATOM 919 C CA . ARG A 1 111 ? -1.813 -5.293 2.743 1.00 84.12 111 ARG A CA 1
ATOM 920 C C . ARG A 1 111 ? -1.570 -4.260 3.834 1.00 84.12 111 ARG A C 1
ATOM 922 O O . ARG A 1 111 ? -1.887 -4.546 4.983 1.00 84.12 111 ARG A O 1
ATOM 929 N N . PHE A 1 112 ? -1.006 -3.108 3.482 1.00 83.94 112 PHE A N 1
ATOM 930 C CA . PHE A 1 112 ? -0.488 -2.135 4.446 1.00 83.94 112 PHE A CA 1
ATOM 931 C C . PHE A 1 112 ? -1.330 -0.871 4.558 1.00 83.94 112 PHE A C 1
ATOM 933 O O . PHE A 1 112 ? -1.447 -0.341 5.653 1.00 83.94 112 PHE A O 1
ATOM 940 N N . VAL A 1 113 ? -1.955 -0.426 3.466 1.00 80.38 113 VAL A N 1
ATOM 941 C CA . VAL A 1 113 ? -2.909 0.692 3.464 1.00 80.38 113 VAL A CA 1
ATOM 942 C C . VAL A 1 113 ? -4.310 0.111 3.625 1.00 80.38 113 VAL A C 1
ATOM 944 O O . VAL A 1 113 ? -5.097 -0.010 2.679 1.00 80.38 113 VAL A O 1
ATOM 947 N N . HIS A 1 114 ? -4.586 -0.357 4.838 1.00 64.00 114 HIS A N 1
ATOM 948 C CA . HIS A 1 114 ? -5.792 -1.118 5.125 1.00 64.00 114 HIS A CA 1
ATOM 949 C C . HIS A 1 114 ? -7.036 -0.216 5.185 1.00 64.00 114 HIS A C 1
ATOM 951 O O . HIS A 1 114 ? -7.020 1.004 4.993 1.00 64.00 114 HIS A O 1
ATOM 957 N N . GLU A 1 115 ? -8.177 -0.836 5.480 1.00 44.91 115 GLU A N 1
ATOM 958 C CA . GLU A 1 115 ? -9.485 -0.189 5.632 1.00 44.91 115 GLU A CA 1
ATOM 959 C C . GLU A 1 115 ? -9.556 0.817 6.810 1.00 44.91 115 GLU A C 1
ATOM 961 O O . GLU A 1 115 ? -10.619 1.354 7.119 1.00 44.91 115 GLU A O 1
ATOM 966 N N . ALA A 1 116 ? -8.416 1.183 7.407 1.00 41.47 116 ALA A N 1
ATOM 967 C CA . ALA A 1 116 ? -8.258 2.346 8.268 1.00 41.47 116 ALA A CA 1
ATOM 968 C C . ALA A 1 116 ? -8.611 3.671 7.564 1.00 41.47 116 ALA A C 1
ATOM 970 O O . ALA A 1 116 ? -8.940 4.641 8.233 1.00 41.47 116 ALA A O 1
ATOM 971 N N . SER A 1 117 ? -8.701 3.736 6.227 1.00 45.00 117 SER A N 1
ATOM 972 C CA . SER A 1 117 ? -9.376 4.869 5.558 1.00 45.00 117 SER A CA 1
ATOM 973 C C . SER A 1 117 ? -10.878 4.971 5.893 1.00 45.00 117 SER A C 1
ATOM 975 O O . SER A 1 117 ? -11.486 6.010 5.640 1.00 45.00 117 SER A O 1
ATOM 977 N N . ALA A 1 118 ? -11.501 3.926 6.440 1.00 43.81 118 ALA A N 1
ATOM 978 C CA . ALA A 1 118 ? -12.839 3.982 7.024 1.00 43.81 118 ALA A CA 1
ATOM 979 C C . ALA A 1 118 ? -12.785 4.214 8.546 1.00 43.81 118 ALA A C 1
ATOM 981 O O . ALA A 1 118 ? -13.540 5.042 9.043 1.00 43.81 118 ALA A O 1
ATOM 982 N N . GLN A 1 119 ? -11.847 3.582 9.266 1.00 43.44 119 GLN A N 1
ATOM 983 C CA . GLN A 1 119 ? -11.685 3.765 10.722 1.00 43.44 119 GLN A CA 1
ATOM 984 C C . GLN A 1 119 ? -11.226 5.191 11.096 1.00 43.44 119 GLN A C 1
ATOM 986 O O . GLN A 1 119 ? -11.804 5.825 11.971 1.00 43.44 119 GLN A O 1
ATOM 991 N N . ASN A 1 120 ? -10.259 5.758 10.368 1.00 44.94 120 ASN A N 1
ATOM 992 C CA . ASN A 1 120 ? -9.753 7.126 10.548 1.00 44.94 120 ASN A CA 1
ATOM 993 C C . ASN A 1 120 ? -10.720 8.213 10.037 1.00 44.94 120 ASN A C 1
ATOM 995 O O . ASN A 1 120 ? -10.498 9.395 10.290 1.00 44.94 120 ASN A O 1
ATOM 999 N N . LYS A 1 121 ? -11.805 7.840 9.340 1.00 53.59 121 LYS A N 1
ATOM 1000 C CA . LYS A 1 121 ? -12.937 8.745 9.046 1.00 53.59 121 LYS A CA 1
ATOM 1001 C C . LYS A 1 121 ? -13.984 8.764 10.170 1.00 53.59 121 LYS A C 1
ATOM 1003 O O . LYS A 1 121 ? -14.996 9.449 10.039 1.00 53.59 121 LYS A O 1
ATOM 1008 N N . GLY A 1 122 ? -13.728 8.048 11.264 1.00 65.44 122 GLY A N 1
ATOM 1009 C CA . GLY A 1 122 ? -14.658 7.839 12.363 1.00 65.44 122 GLY A CA 1
ATOM 1010 C C . GLY A 1 122 ? -15.611 6.676 12.095 1.00 65.44 122 GLY A C 1
ATOM 1011 O O . GLY A 1 122 ? -15.998 6.393 10.957 1.00 65.44 122 GLY A O 1
ATOM 1012 N N . ALA A 1 123 ? -16.025 6.005 13.159 1.00 75.88 123 ALA A N 1
ATOM 1013 C CA . ALA A 1 123 ? -16.823 4.790 13.120 1.00 75.88 123 ALA A CA 1
ATOM 1014 C C . ALA A 1 123 ? -18.161 4.945 12.392 1.00 75.88 123 ALA A C 1
ATOM 1016 O O . ALA A 1 123 ? -18.627 3.993 11.772 1.00 75.88 123 ALA A O 1
ATOM 1017 N N . LEU A 1 124 ? -18.752 6.144 12.389 1.00 77.44 124 LEU A N 1
ATOM 1018 C CA . LEU A 1 124 ? -19.962 6.436 11.618 1.00 77.44 124 LEU A CA 1
ATOM 1019 C C . LEU A 1 124 ? -19.727 6.307 10.100 1.00 77.44 124 LEU A C 1
ATOM 1021 O O . LEU A 1 124 ? -20.581 5.793 9.376 1.00 77.44 124 LEU A O 1
ATOM 1025 N N . ALA A 1 125 ? -18.560 6.726 9.599 1.00 74.75 125 ALA A N 1
ATOM 1026 C CA . ALA A 1 125 ? -18.198 6.550 8.194 1.00 74.75 125 ALA A CA 1
ATOM 1027 C C . ALA A 1 125 ? -17.960 5.069 7.860 1.00 74.75 125 ALA A C 1
ATOM 1029 O O . ALA A 1 125 ? -18.385 4.601 6.800 1.00 74.75 125 ALA A O 1
ATOM 1030 N N . PHE A 1 126 ? -17.344 4.320 8.780 1.00 78.81 126 PHE A N 1
ATOM 1031 C CA . PHE A 1 126 ? -17.173 2.874 8.648 1.00 78.81 126 PHE A CA 1
ATOM 1032 C C . PHE A 1 126 ? -18.512 2.115 8.676 1.00 78.81 126 PHE A C 1
ATOM 1034 O O . PHE A 1 126 ? -18.749 1.280 7.804 1.00 78.81 126 PHE A O 1
ATOM 1041 N N . TYR A 1 127 ? -19.428 2.458 9.588 1.00 83.25 127 TYR A N 1
ATOM 1042 C CA . TYR A 1 127 ? -20.786 1.906 9.644 1.00 83.25 127 TYR A CA 1
ATOM 1043 C C . TYR A 1 127 ? -21.542 2.143 8.338 1.00 83.25 127 TYR A C 1
ATOM 1045 O O . TYR A 1 127 ? -22.101 1.207 7.771 1.00 83.25 127 TYR A O 1
ATOM 1053 N N . ASN A 1 128 ? -21.520 3.375 7.822 1.00 81.94 128 ASN A N 1
ATOM 1054 C CA . ASN A 1 128 ? -22.211 3.718 6.582 1.00 81.94 128 ASN A CA 1
ATOM 1055 C C . ASN A 1 128 ? -21.654 2.950 5.372 1.00 81.94 128 ASN A C 1
ATOM 1057 O O . ASN A 1 128 ? -22.428 2.515 4.516 1.00 81.94 128 ASN A O 1
ATOM 1061 N N . ASP A 1 129 ? -20.339 2.722 5.301 1.00 78.50 129 ASP A N 1
ATOM 1062 C CA . ASP A 1 129 ? -19.764 1.892 4.242 1.00 78.50 129 ASP A CA 1
ATOM 1063 C C . ASP A 1 129 ? -20.096 0.401 4.414 1.00 78.50 129 ASP A C 1
ATOM 1065 O O . ASP A 1 129 ? -20.485 -0.256 3.446 1.00 78.50 129 ASP A O 1
ATOM 1069 N N . LEU A 1 130 ? -20.033 -0.129 5.639 1.00 83.06 130 LEU A N 1
ATOM 1070 C CA . LEU A 1 130 ? -20.410 -1.511 5.945 1.00 83.06 130 LEU A CA 1
ATOM 1071 C C . LEU A 1 130 ? -21.891 -1.771 5.616 1.00 83.06 130 LEU A C 1
ATOM 1073 O O . LEU A 1 130 ? -22.214 -2.750 4.941 1.00 83.06 130 LEU A O 1
ATOM 1077 N N . LYS A 1 131 ? -22.780 -0.842 5.992 1.00 85.38 131 LYS A N 1
ATOM 1078 C CA . LYS A 1 131 ? -24.209 -0.840 5.648 1.00 85.38 131 LYS A CA 1
ATOM 1079 C C . LYS A 1 131 ? -24.405 -0.819 4.134 1.00 85.38 131 LYS A C 1
ATOM 1081 O O . LYS A 1 131 ? -25.119 -1.666 3.600 1.00 85.38 131 LYS A O 1
ATOM 1086 N N . ARG A 1 132 ? -23.716 0.076 3.417 1.00 82.56 132 ARG A N 1
ATOM 1087 C CA . ARG A 1 132 ? -23.753 0.163 1.945 1.00 82.56 132 ARG A CA 1
ATOM 1088 C C . ARG A 1 132 ? -23.295 -1.127 1.258 1.00 82.56 132 ARG A C 1
ATOM 1090 O O . ARG A 1 132 ? -23.831 -1.465 0.205 1.00 82.56 132 ARG A O 1
ATOM 1097 N N . ARG A 1 133 ? -22.314 -1.841 1.821 1.00 79.19 133 ARG A N 1
ATOM 1098 C CA . ARG A 1 133 ? -21.858 -3.144 1.307 1.00 79.19 133 ARG A CA 1
ATOM 1099 C C . ARG A 1 133 ? -22.879 -4.247 1.577 1.00 79.19 133 ARG A C 1
ATOM 1101 O O . ARG A 1 133 ? -23.193 -4.982 0.648 1.00 79.19 133 ARG A O 1
ATOM 1108 N N . ALA A 1 134 ? -23.454 -4.306 2.779 1.00 84.69 134 ALA A N 1
ATOM 1109 C CA . ALA A 1 134 ? -24.509 -5.261 3.128 1.00 84.69 134 ALA A CA 1
ATOM 1110 C C . ALA A 1 134 ? -25.731 -5.164 2.191 1.00 84.69 134 ALA A C 1
ATOM 1112 O O . ALA A 1 134 ? -26.219 -6.184 1.719 1.00 84.69 134 ALA A O 1
ATOM 1113 N N . HIS A 1 135 ? -26.151 -3.947 1.820 1.00 82.06 135 HIS A N 1
ATOM 1114 C CA . HIS A 1 135 ? -27.251 -3.714 0.864 1.00 82.06 135 HIS A CA 1
ATOM 1115 C C . HIS A 1 135 ? -26.954 -4.169 -0.579 1.00 82.06 135 HIS A C 1
ATOM 1117 O O . HIS A 1 135 ? -27.850 -4.167 -1.417 1.00 82.06 135 HIS A O 1
ATOM 1123 N N . ARG A 1 136 ? -25.701 -4.518 -0.900 1.00 82.12 136 ARG A N 1
ATOM 1124 C CA . ARG A 1 136 ? -25.280 -5.023 -2.221 1.00 82.12 136 ARG A CA 1
ATOM 1125 C C . ARG A 1 136 ? -25.054 -6.536 -2.235 1.00 82.12 136 ARG A C 1
ATOM 1127 O O . ARG A 1 136 ? -24.644 -7.073 -3.260 1.00 82.12 136 ARG A O 1
ATOM 1134 N N . MET A 1 137 ? -25.268 -7.215 -1.110 1.00 82.31 137 MET A N 1
ATOM 1135 C CA . MET A 1 137 ? -25.174 -8.669 -1.025 1.00 82.31 137 MET A CA 1
ATOM 1136 C C . MET A 1 137 ? -26.493 -9.300 -1.485 1.00 82.31 137 MET A C 1
ATOM 1138 O O . MET A 1 137 ? -27.563 -8.775 -1.198 1.00 82.31 137 MET A O 1
ATOM 1142 N N . VAL A 1 138 ? -26.413 -10.446 -2.171 1.00 88.31 138 VAL A N 1
ATOM 1143 C CA . VAL A 1 138 ? -27.594 -11.221 -2.615 1.00 88.31 138 VAL A CA 1
ATOM 1144 C C . VAL A 1 138 ? -28.473 -11.627 -1.427 1.00 88.31 138 VAL A C 1
ATOM 1146 O O . VAL A 1 138 ? -29.695 -11.650 -1.535 1.00 88.31 138 VAL A O 1
ATOM 1149 N N . GLN A 1 139 ? -27.846 -11.891 -0.279 1.00 88.75 139 GLN A N 1
ATOM 1150 C CA . GLN A 1 139 ? -28.499 -11.925 1.023 1.00 88.75 139 GLN A CA 1
ATOM 1151 C C . GLN A 1 139 ? -27.706 -11.028 1.982 1.00 88.75 139 GLN A C 1
ATOM 1153 O O . GLN A 1 139 ? -26.483 -11.187 2.061 1.00 88.75 139 GLN A O 1
ATOM 1158 N N . PRO A 1 140 ? -28.345 -10.078 2.689 1.00 84.31 140 PRO A N 1
ATOM 1159 C CA . PRO A 1 140 ? -27.671 -9.307 3.725 1.00 84.31 140 PRO A CA 1
ATOM 1160 C C . PRO A 1 140 ? -27.258 -10.228 4.889 1.00 84.31 140 PRO A C 1
ATOM 1162 O O . PRO A 1 140 ? -27.905 -11.252 5.117 1.00 84.31 140 PRO A O 1
ATOM 1165 N N . PRO A 1 141 ? -26.192 -9.889 5.636 1.00 88.19 141 PRO A N 1
ATOM 1166 C CA . PRO A 1 141 ? -25.836 -10.615 6.849 1.00 88.19 141 PRO A CA 1
ATOM 1167 C C . PRO A 1 141 ? -26.941 -10.472 7.900 1.00 88.19 141 PRO A C 1
ATOM 1169 O O . PRO A 1 141 ? -27.626 -9.448 7.953 1.00 88.19 141 PRO A O 1
ATOM 1172 N N . ASP A 1 142 ? -27.064 -11.469 8.774 1.00 89.19 142 ASP A N 1
ATOM 1173 C CA . ASP A 1 142 ? -27.866 -11.336 9.985 1.00 89.19 142 ASP A CA 1
ATOM 1174 C C . ASP A 1 142 ? -27.305 -10.232 10.900 1.00 89.19 142 ASP A C 1
ATOM 1176 O O . ASP A 1 142 ? -26.135 -9.840 10.815 1.00 89.19 142 ASP A O 1
ATOM 1180 N N . ASP A 1 143 ? -28.155 -9.725 11.785 1.00 84.56 143 ASP A N 1
ATOM 1181 C CA . ASP A 1 143 ? -27.841 -8.575 12.627 1.00 84.56 143 ASP A CA 1
ATOM 1182 C C . ASP A 1 143 ? -26.666 -8.829 13.600 1.00 84.56 143 ASP A C 1
ATOM 1184 O O . ASP A 1 143 ? -25.824 -7.950 13.801 1.00 84.56 143 ASP A O 1
ATOM 1188 N N . TYR A 1 144 ? -26.523 -10.051 14.129 1.00 84.19 144 TYR A N 1
ATOM 1189 C CA . TYR A 1 144 ? -25.372 -10.416 14.959 1.00 84.19 144 TYR A CA 1
ATOM 1190 C C . TYR A 1 144 ? -24.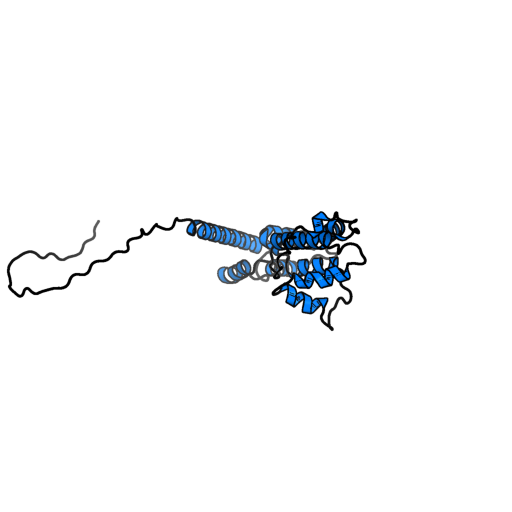077 -10.435 14.134 1.00 84.19 144 TYR A C 1
ATOM 1192 O O . TYR A 1 144 ? -23.070 -9.845 14.537 1.00 84.19 144 TYR A O 1
ATOM 1200 N N . SER A 1 145 ? -24.091 -11.044 12.946 1.00 84.56 145 SER A N 1
ATOM 1201 C CA . SER A 1 145 ? -22.956 -11.029 12.017 1.00 84.56 145 SER A CA 1
ATOM 1202 C C . SER A 1 145 ? -22.582 -9.611 11.586 1.00 84.56 145 SER A C 1
ATOM 1204 O O . SER A 1 145 ? -21.389 -9.303 11.494 1.00 84.56 145 SER A O 1
ATOM 1206 N N . PHE A 1 146 ? -23.564 -8.728 11.376 1.00 86.00 146 PHE A N 1
ATOM 1207 C CA . PHE A 1 146 ? -23.329 -7.317 11.070 1.00 86.00 146 PHE A CA 1
ATOM 1208 C C . PHE A 1 146 ? -22.663 -6.591 12.249 1.00 86.00 146 PHE A C 1
ATOM 1210 O O . PHE A 1 146 ? -21.571 -6.039 12.075 1.00 86.00 146 PHE A O 1
ATOM 1217 N N . ARG A 1 147 ? -23.242 -6.660 13.460 1.00 84.75 147 ARG A N 1
ATOM 1218 C CA . ARG A 1 147 ? -22.667 -6.089 14.697 1.00 84.75 147 ARG A CA 1
ATOM 1219 C C . ARG A 1 147 ? -21.251 -6.601 14.959 1.00 84.75 147 ARG A C 1
ATOM 1221 O O . ARG A 1 147 ? -20.332 -5.817 15.196 1.00 84.75 147 ARG A O 1
ATOM 1228 N N . ARG A 1 148 ? -21.028 -7.910 14.827 1.00 81.81 148 ARG A N 1
ATOM 1229 C CA . ARG A 1 148 ? -19.717 -8.554 15.003 1.00 81.81 148 ARG A CA 1
ATOM 1230 C C . ARG A 1 148 ? -18.698 -8.122 13.949 1.00 81.81 148 ARG A C 1
ATOM 1232 O O . ARG A 1 148 ? -17.517 -7.980 14.272 1.00 81.81 148 ARG A O 1
ATOM 1239 N N . LYS A 1 149 ? -19.116 -7.913 12.695 1.00 83.56 149 LYS A N 1
ATOM 1240 C CA . LYS A 1 149 ? -18.243 -7.400 11.626 1.00 83.56 149 LYS A CA 1
ATOM 1241 C C . LYS A 1 149 ? -17.912 -5.920 11.833 1.00 83.56 149 LYS A C 1
ATOM 1243 O O . LYS A 1 149 ? -16.769 -5.544 11.579 1.00 83.56 149 LYS A O 1
ATOM 1248 N N . PHE A 1 150 ? -18.860 -5.128 12.335 1.00 82.88 150 PHE A N 1
ATOM 1249 C CA . PHE A 1 150 ? -18.641 -3.737 12.725 1.00 82.88 150 PHE A CA 1
ATOM 1250 C C . PHE A 1 150 ? -17.633 -3.636 13.876 1.00 82.88 150 PHE A C 1
ATOM 1252 O O . PHE A 1 150 ? -16.576 -3.043 13.699 1.00 82.88 150 PHE A O 1
ATOM 1259 N N . LEU A 1 151 ? -17.874 -4.313 15.003 1.00 78.06 151 LEU A N 1
ATOM 1260 C CA . LEU A 1 151 ? -16.968 -4.298 16.160 1.00 78.06 151 LEU A CA 1
ATOM 1261 C C . LEU A 1 151 ? -15.547 -4.773 15.811 1.00 78.06 151 LEU A C 1
ATOM 1263 O O . LEU A 1 151 ? -14.578 -4.136 16.208 1.00 78.06 151 LEU A O 1
ATOM 1267 N N . ARG A 1 152 ? -15.400 -5.831 14.998 1.00 77.19 152 ARG A N 1
ATOM 1268 C CA . ARG A 1 152 ? -14.088 -6.296 14.491 1.00 77.19 152 ARG A CA 1
ATOM 1269 C C . ARG A 1 152 ? -13.376 -5.301 13.572 1.00 77.19 152 ARG A C 1
ATOM 1271 O O . ARG A 1 152 ? -12.186 -5.467 13.324 1.00 77.19 152 ARG A O 1
ATOM 1278 N N . GLY A 1 153 ? -14.102 -4.337 13.018 1.00 70.75 153 GLY A N 1
ATOM 1279 C CA . GLY A 1 153 ? -13.589 -3.309 12.121 1.00 70.75 153 GLY A CA 1
ATOM 1280 C C . GLY A 1 153 ? -13.447 -1.934 12.770 1.00 70.75 153 GLY A C 1
ATOM 1281 O O . GLY A 1 153 ? -13.267 -0.966 12.039 1.00 70.75 153 GLY A O 1
ATOM 1282 N N . LEU A 1 154 ? -13.504 -1.821 14.098 1.00 75.81 154 LEU A N 1
ATOM 1283 C CA . LEU A 1 154 ? -13.173 -0.591 14.824 1.00 75.81 154 LEU A CA 1
ATOM 1284 C C . LEU A 1 154 ? -11.678 -0.522 15.182 1.00 75.81 154 LEU A C 1
ATOM 1286 O O . LEU A 1 154 ? -10.956 -1.518 15.124 1.00 75.81 154 LEU A O 1
ATOM 1290 N N . LEU A 1 155 ? -11.204 0.666 15.573 1.00 66.31 155 LEU A N 1
ATOM 1291 C CA . LEU A 1 155 ? -9.833 0.851 16.060 1.00 66.31 155 LEU A CA 1
ATOM 1292 C C . LEU A 1 155 ? -9.623 0.064 17.366 1.00 66.31 155 LEU A C 1
ATOM 1294 O O . LEU A 1 155 ? -10.443 0.150 18.279 1.00 66.31 155 LEU A O 1
ATOM 1298 N N . HIS A 1 156 ? -8.499 -0.643 17.510 1.00 64.62 156 HIS A N 1
ATOM 1299 C CA . HIS A 1 156 ? -8.236 -1.479 18.693 1.00 64.62 156 HIS A CA 1
ATOM 1300 C C . HIS A 1 156 ? -8.244 -0.690 20.021 1.00 64.62 156 HIS A C 1
ATOM 1302 O O . HIS A 1 156 ? -8.598 -1.235 21.062 1.00 64.62 156 HIS A O 1
ATOM 1308 N N . THR A 1 157 ? -7.888 0.599 20.010 1.00 64.25 157 THR A N 1
ATOM 1309 C CA . THR A 1 157 ? -7.962 1.481 21.192 1.00 64.25 157 THR A CA 1
ATOM 1310 C C . THR A 1 157 ? -9.399 1.791 21.610 1.00 64.25 157 THR A C 1
ATOM 1312 O O . THR A 1 157 ? -9.684 1.853 22.805 1.00 64.25 157 THR A O 1
ATOM 1315 N N . ILE A 1 158 ? -10.307 1.922 20.639 1.00 68.44 158 ILE A N 1
ATOM 1316 C CA . ILE A 1 158 ? -11.745 2.083 20.867 1.00 68.44 158 ILE A CA 1
ATOM 1317 C C . ILE A 1 158 ? -12.303 0.761 21.393 1.00 68.44 158 ILE A C 1
ATOM 1319 O O . ILE A 1 158 ? -12.886 0.753 22.467 1.00 68.44 158 ILE A O 1
ATOM 1323 N N . ILE A 1 159 ? -12.045 -0.363 20.709 1.00 67.81 159 ILE A N 1
ATOM 1324 C CA . ILE A 1 159 ? -12.505 -1.701 21.128 1.00 67.81 159 ILE A CA 1
ATOM 1325 C C . ILE A 1 159 ? -12.067 -2.003 22.564 1.00 67.81 159 ILE A C 1
ATOM 1327 O O . ILE A 1 159 ? -12.901 -2.358 23.389 1.00 67.81 159 ILE A O 1
ATOM 1331 N N . LYS A 1 160 ? -10.778 -1.827 22.884 1.00 68.50 160 LYS A N 1
ATOM 1332 C CA . LYS A 1 160 ? -10.253 -2.070 24.233 1.00 68.50 160 LYS A CA 1
ATOM 1333 C C . LYS A 1 160 ? -11.024 -1.260 25.280 1.00 68.50 160 LYS A C 1
ATOM 1335 O O . LYS A 1 160 ? -11.534 -1.835 26.233 1.00 68.50 160 LYS A O 1
ATOM 1340 N N . SER A 1 161 ? -11.167 0.045 25.057 1.00 65.44 161 SER A N 1
ATOM 1341 C CA . SER A 1 161 ? -11.867 0.942 25.983 1.00 65.44 161 SER A CA 1
ATOM 1342 C C . SER A 1 161 ? -13.366 0.614 26.100 1.00 65.44 161 SER A C 1
ATOM 1344 O O . SER A 1 161 ? -13.914 0.684 27.191 1.00 65.44 161 SER A O 1
ATOM 1346 N N . ILE A 1 162 ? -14.013 0.187 25.011 1.00 66.81 162 ILE A N 1
ATOM 1347 C CA . ILE A 1 162 ? -15.416 -0.268 24.957 1.00 66.81 162 ILE A CA 1
ATOM 1348 C C . ILE A 1 162 ? -15.640 -1.530 25.801 1.00 66.81 162 ILE A C 1
ATOM 1350 O O . ILE A 1 162 ? -16.605 -1.612 26.564 1.00 66.81 162 ILE A O 1
ATOM 1354 N N . PHE A 1 163 ? -14.736 -2.507 25.691 1.00 69.31 163 PHE A N 1
ATOM 1355 C CA . PHE A 1 163 ? -14.781 -3.730 26.491 1.00 69.31 163 PHE A CA 1
ATOM 1356 C C . PHE A 1 163 ? -14.462 -3.457 27.970 1.00 69.31 163 PHE A C 1
ATOM 1358 O O . PHE A 1 163 ? -15.150 -3.986 28.839 1.00 69.31 163 PHE A O 1
ATOM 1365 N N . GLU A 1 164 ? -13.461 -2.618 28.261 1.00 69.06 164 GLU A N 1
ATOM 1366 C CA . GLU A 1 164 ? -13.011 -2.322 29.631 1.00 69.06 164 GLU A CA 1
ATOM 1367 C C . GLU A 1 164 ? -13.958 -1.392 30.407 1.00 69.06 164 GLU A C 1
ATOM 1369 O O . GLU A 1 164 ? -14.154 -1.599 31.602 1.00 69.06 164 GLU A O 1
ATOM 1374 N N . ALA A 1 165 ? -14.550 -0.381 29.762 1.00 59.59 165 ALA A N 1
ATOM 1375 C CA . ALA A 1 165 ? -15.392 0.611 30.437 1.00 59.59 165 ALA A CA 1
ATOM 1376 C C . ALA A 1 165 ? -16.881 0.235 30.484 1.00 59.59 165 ALA A C 1
ATOM 1378 O O . ALA A 1 165 ? -17.588 0.677 31.389 1.00 59.59 165 ALA A O 1
ATOM 1379 N N . CYS A 1 166 ? -17.371 -0.538 29.507 1.00 57.78 166 CYS A N 1
ATOM 1380 C CA . CYS A 1 166 ? -18.812 -0.700 29.284 1.00 57.78 166 CYS A CA 1
ATOM 1381 C C . CYS A 1 166 ? -19.276 -2.156 29.093 1.00 57.78 166 CYS A C 1
ATOM 1383 O O . CYS A 1 166 ? -20.476 -2.388 28.978 1.00 57.78 166 CYS A O 1
ATOM 1385 N N . GLY A 1 167 ? -18.370 -3.145 29.049 1.00 58.81 167 GLY A N 1
ATOM 1386 C CA . GLY A 1 167 ? -18.736 -4.567 28.915 1.00 58.81 167 GLY A CA 1
ATOM 1387 C C . GLY A 1 167 ? -19.445 -4.924 27.598 1.00 58.81 167 GLY A C 1
ATOM 1388 O O . GLY A 1 167 ? -20.151 -5.928 27.515 1.00 58.81 167 GLY A O 1
ATOM 1389 N N . ILE A 1 168 ? -19.286 -4.089 26.571 1.00 60.62 168 ILE A N 1
ATOM 1390 C CA . ILE A 1 168 ? -20.067 -4.138 25.332 1.00 60.62 168 ILE A CA 1
ATOM 1391 C C . ILE A 1 168 ? -19.670 -5.358 24.495 1.00 60.62 168 ILE A C 1
ATOM 1393 O O . ILE A 1 168 ? -18.595 -5.400 23.896 1.00 60.62 168 ILE A O 1
ATOM 1397 N N . SER A 1 169 ? -20.577 -6.333 24.405 1.00 62.25 169 SER A N 1
ATOM 1398 C CA . SER A 1 169 ? -20.488 -7.455 23.465 1.00 62.25 169 SER A CA 1
ATOM 1399 C C . SER A 1 169 ? -21.532 -7.323 22.351 1.00 62.25 169 SER A C 1
ATOM 1401 O O . SER A 1 169 ? -22.648 -6.855 22.576 1.00 62.25 169 SER A O 1
ATOM 1403 N N . ALA A 1 170 ? -21.191 -7.842 21.165 1.00 59.00 170 ALA A N 1
ATOM 1404 C CA . ALA A 1 170 ? -22.098 -8.031 20.025 1.00 59.00 170 ALA A CA 1
ATOM 1405 C C . ALA A 1 170 ? -23.354 -8.859 20.364 1.00 59.00 170 ALA A C 1
ATOM 1407 O O . ALA A 1 170 ? -24.288 -8.911 19.574 1.00 59.00 170 ALA A O 1
ATOM 1408 N N . GLU A 1 171 ? -23.342 -9.556 21.499 1.00 64.69 171 GLU A N 1
ATOM 1409 C CA . GLU A 1 171 ? -24.410 -10.432 21.979 1.00 64.69 171 GLU A CA 1
ATOM 1410 C C . GLU A 1 171 ? -25.528 -9.664 22.703 1.00 64.69 171 GLU A C 1
ATOM 1412 O O . GLU A 1 171 ? -26.686 -10.058 22.611 1.00 64.69 171 GLU A O 1
ATOM 1417 N N . HIS A 1 172 ? -25.200 -8.556 23.380 1.00 66.06 172 HIS A N 1
ATOM 1418 C CA . HIS A 1 172 ? -26.084 -7.925 24.373 1.00 66.06 172 HIS A CA 1
ATOM 1419 C C . HIS A 1 172 ? -26.639 -6.553 23.964 1.00 66.06 172 HIS A C 1
ATOM 1421 O O . HIS A 1 172 ? -27.541 -6.059 24.630 1.00 66.06 172 HIS A O 1
ATOM 1427 N N . LEU A 1 173 ? -26.111 -5.933 22.901 1.00 71.69 173 LEU A N 1
ATOM 1428 C CA . LEU A 1 173 ? -26.422 -4.544 22.533 1.00 71.69 173 LEU A CA 1
ATOM 1429 C C . LEU A 1 173 ? -26.753 -4.385 21.051 1.00 71.69 173 LEU A C 1
ATOM 1431 O O . LEU A 1 173 ? -26.168 -5.057 20.195 1.00 71.69 173 LEU A O 1
ATOM 1435 N N . THR A 1 174 ? -27.679 -3.478 20.762 1.00 81.25 174 THR A N 1
ATOM 1436 C CA . THR A 1 174 ? -28.086 -3.063 19.414 1.00 81.25 174 THR A CA 1
ATOM 1437 C C . THR A 1 174 ? -26.966 -2.316 18.688 1.00 81.25 174 THR A C 1
ATOM 1439 O O . THR A 1 174 ? -25.979 -1.877 19.284 1.00 81.25 174 THR A O 1
ATOM 1442 N N . ILE A 1 175 ? -27.084 -2.180 17.364 1.00 79.12 175 ILE A N 1
ATOM 1443 C CA . ILE A 1 175 ? -26.069 -1.476 16.573 1.00 79.12 175 ILE A CA 1
ATOM 1444 C C . ILE A 1 175 ? -26.084 0.039 16.846 1.00 79.12 175 ILE A C 1
ATOM 1446 O O . ILE A 1 175 ? -25.038 0.679 16.769 1.00 79.12 175 ILE A O 1
ATOM 1450 N N . GLU A 1 176 ? -27.233 0.588 17.237 1.00 81.25 176 GLU A N 1
ATOM 1451 C CA . GLU A 1 176 ? -27.431 1.971 17.674 1.00 81.25 176 GLU A CA 1
ATOM 1452 C C . GLU A 1 176 ? -26.677 2.267 18.982 1.00 81.25 176 GLU A C 1
ATOM 1454 O O . GLU A 1 176 ? -25.867 3.193 19.018 1.00 81.25 176 GLU A O 1
ATOM 1459 N N . GLU A 1 177 ? -26.847 1.441 20.021 1.00 80.81 177 GLU A N 1
ATOM 1460 C CA . GLU A 1 177 ? -26.137 1.596 21.306 1.00 80.81 177 GLU A CA 1
ATOM 1461 C C . GLU A 1 177 ? -24.612 1.496 21.132 1.00 80.81 177 GLU A C 1
ATOM 1463 O O . GLU A 1 177 ? -23.850 2.280 21.703 1.00 80.81 177 GLU A O 1
ATOM 1468 N N . ILE A 1 178 ? -24.155 0.567 20.281 1.00 79.44 178 ILE A N 1
ATOM 1469 C CA . ILE A 1 178 ? -22.735 0.440 19.932 1.00 79.44 178 ILE A CA 1
ATOM 1470 C C . ILE A 1 178 ? -22.238 1.719 19.231 1.00 79.44 178 ILE A C 1
ATOM 1472 O O . ILE A 1 178 ? -21.140 2.188 19.528 1.00 79.44 178 ILE A O 1
ATOM 1476 N N . LEU A 1 179 ? -23.017 2.307 18.316 1.00 80.31 179 LEU A N 1
ATOM 1477 C CA . LEU A 1 179 ? -22.640 3.545 17.623 1.00 80.31 179 LEU A CA 1
ATOM 1478 C C . LEU A 1 179 ? -22.532 4.745 18.573 1.00 80.31 179 LEU A C 1
ATOM 1480 O O . LEU A 1 179 ? -21.590 5.532 18.437 1.00 80.31 179 LEU A O 1
ATOM 1484 N N . GLU A 1 180 ? -23.452 4.880 19.528 1.00 80.00 180 GLU A N 1
ATOM 1485 C CA . GLU A 1 180 ? -23.431 5.966 20.514 1.00 80.00 180 GLU A CA 1
ATOM 1486 C C . GLU A 1 180 ? -22.208 5.896 21.434 1.00 80.00 180 GLU A C 1
ATOM 1488 O O . GLU A 1 180 ? -21.539 6.915 21.637 1.00 80.00 180 GLU A O 1
ATOM 1493 N N . GLU A 1 181 ? -21.863 4.708 21.947 1.00 76.38 181 GLU A N 1
ATOM 1494 C CA . GLU A 1 181 ? -20.647 4.543 22.750 1.00 76.38 181 GLU A CA 1
ATOM 1495 C C . GLU A 1 181 ? -19.400 4.859 21.926 1.00 76.38 181 GLU A C 1
ATOM 1497 O O . GLU A 1 181 ? -18.571 5.674 22.335 1.00 76.38 181 GLU A O 1
ATOM 1502 N N . VAL A 1 182 ? -19.272 4.268 20.733 1.00 77.88 182 VAL A N 1
ATOM 1503 C CA . VAL A 1 182 ? -18.099 4.493 19.881 1.00 77.88 182 VAL A CA 1
AT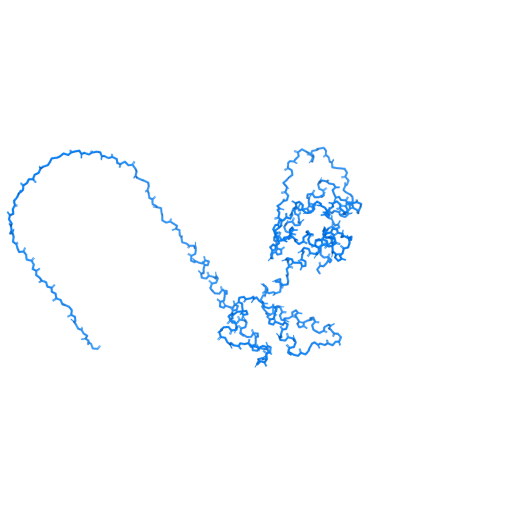OM 1504 C C . VAL A 1 182 ? -17.920 5.983 19.584 1.00 77.88 182 VAL A C 1
ATOM 1506 O O . VAL A 1 182 ? -16.805 6.500 19.681 1.00 77.88 182 VAL A O 1
ATOM 1509 N N . HIS A 1 183 ? -19.006 6.699 19.282 1.00 77.56 183 HIS A N 1
ATOM 1510 C CA . HIS A 1 183 ? -18.965 8.141 19.066 1.00 77.56 183 HIS A CA 1
ATOM 1511 C C . HIS A 1 183 ? -18.492 8.905 20.318 1.00 77.56 183 HIS A C 1
ATOM 1513 O O . HIS A 1 183 ? -17.635 9.788 20.213 1.00 77.56 183 HIS A O 1
ATOM 1519 N N . ARG A 1 184 ? -18.984 8.537 21.509 1.00 77.31 184 ARG A N 1
ATOM 1520 C CA . ARG A 1 184 ? -18.549 9.111 22.795 1.00 77.31 184 ARG A CA 1
ATOM 1521 C C . ARG A 1 184 ? -17.048 8.910 23.023 1.00 77.31 184 ARG A C 1
ATOM 1523 O O . ARG A 1 184 ? -16.346 9.858 23.381 1.00 77.31 184 ARG A O 1
ATOM 1530 N N . MET A 1 185 ? -16.539 7.707 22.756 1.00 76.50 185 MET A N 1
ATOM 1531 C CA . MET A 1 185 ? -15.121 7.375 22.920 1.00 76.50 185 MET A CA 1
ATOM 1532 C C . MET A 1 185 ? -14.226 8.076 21.891 1.00 76.50 185 MET A C 1
ATOM 1534 O O . MET A 1 185 ? -13.150 8.561 22.241 1.00 76.50 185 MET A O 1
ATOM 1538 N N . GLU A 1 186 ? -14.677 8.220 20.641 1.00 76.56 186 GLU A N 1
ATOM 1539 C CA . GLU A 1 186 ? -13.971 9.024 19.637 1.00 76.56 186 GLU A CA 1
ATOM 1540 C C . GLU A 1 186 ? -13.872 10.501 20.033 1.00 76.56 186 GLU A C 1
ATOM 1542 O O . GLU A 1 186 ? -12.833 11.125 19.803 1.00 76.56 186 GLU A O 1
ATOM 1547 N N . MET A 1 187 ? -14.924 11.072 20.632 1.00 74.75 187 MET A N 1
ATOM 1548 C CA . MET A 1 187 ? -14.887 12.439 21.161 1.00 74.75 187 MET A CA 1
ATOM 1549 C C . MET A 1 187 ? -13.902 12.566 22.330 1.00 74.75 187 MET A C 1
ATOM 1551 O O . MET A 1 187 ? -13.067 13.474 22.322 1.00 74.75 187 MET A O 1
ATOM 1555 N N . ALA A 1 188 ? -13.930 11.632 23.286 1.00 75.50 188 ALA A N 1
ATOM 1556 C CA . ALA A 1 188 ? -12.996 11.613 24.412 1.00 75.50 188 ALA A CA 1
ATOM 1557 C C . ALA A 1 188 ? -11.531 11.503 23.945 1.00 75.50 188 ALA A C 1
ATOM 1559 O O . ALA A 1 188 ? -10.680 12.292 24.364 1.00 75.50 188 ALA A O 1
ATOM 1560 N N . GLN A 1 189 ? -11.235 10.603 23.002 1.00 73.62 189 GLN A N 1
ATOM 1561 C CA . GLN A 1 189 ? -9.888 10.450 22.446 1.00 73.62 189 GLN A CA 1
ATOM 1562 C C . GLN A 1 189 ? -9.430 11.701 21.679 1.00 73.62 189 GLN A C 1
ATOM 1564 O O . GLN A 1 189 ? -8.268 12.099 21.792 1.00 73.62 189 GLN A O 1
ATOM 1569 N N . LYS A 1 190 ? -10.325 12.366 20.931 1.00 73.94 190 LYS A N 1
ATOM 1570 C CA . LYS A 1 190 ? -10.024 13.650 20.270 1.00 73.94 190 LYS A CA 1
ATOM 1571 C C . LYS A 1 190 ? -9.696 14.742 21.293 1.00 73.94 190 LYS A C 1
ATOM 1573 O O . LYS A 1 190 ? -8.723 15.466 21.090 1.00 73.94 190 LYS A O 1
ATOM 1578 N N . ALA A 1 191 ? -10.435 14.829 22.401 1.00 76.88 191 ALA A N 1
ATOM 1579 C CA . ALA A 1 191 ? -10.166 15.786 23.476 1.00 76.88 191 ALA A CA 1
ATOM 1580 C C . ALA A 1 191 ? -8.797 15.549 24.145 1.00 76.88 191 ALA A C 1
ATOM 1582 O O . ALA A 1 191 ? -8.010 16.489 24.275 1.00 76.88 191 ALA A O 1
ATOM 1583 N N . ILE A 1 192 ? -8.464 14.295 24.476 1.00 77.44 192 ILE A N 1
ATOM 1584 C CA . ILE A 1 192 ? -7.149 13.912 25.026 1.00 77.44 192 ILE A CA 1
ATOM 1585 C C . ILE A 1 192 ? -6.022 14.282 24.049 1.00 77.44 192 ILE A C 1
ATOM 1587 O O . ILE A 1 192 ? -5.033 14.905 24.440 1.00 77.44 192 ILE A O 1
ATOM 1591 N N . ASN A 1 193 ? -6.184 13.965 22.761 1.00 72.06 193 ASN A N 1
ATOM 1592 C CA . ASN A 1 193 ? -5.185 14.267 21.733 1.00 72.06 193 ASN A CA 1
ATOM 1593 C C . ASN A 1 193 ? -4.986 15.782 21.530 1.00 72.06 193 ASN A C 1
ATOM 1595 O O . ASN A 1 193 ? -3.866 16.217 21.253 1.00 72.06 193 ASN A O 1
ATOM 1599 N N . MET A 1 194 ? -6.042 16.592 21.676 1.00 72.88 194 MET A N 1
ATOM 1600 C CA . MET A 1 194 ? -5.930 18.055 21.669 1.00 72.88 194 MET A CA 1
ATOM 1601 C C . MET A 1 194 ? -5.170 18.565 22.896 1.00 72.88 194 MET A C 1
ATOM 1603 O O . MET A 1 194 ? -4.231 19.340 22.730 1.00 72.88 194 MET A O 1
ATOM 1607 N N . HIS A 1 195 ? -5.497 18.087 24.103 1.00 75.62 195 HIS A N 1
ATOM 1608 C CA . HIS A 1 195 ? -4.783 18.478 25.323 1.00 75.62 195 HIS A CA 1
ATOM 1609 C C . HIS A 1 195 ? -3.286 18.151 25.233 1.00 75.62 195 HIS A C 1
ATOM 1611 O O . HIS A 1 195 ? -2.457 19.016 25.510 1.00 75.62 195 HIS A O 1
ATOM 1617 N N . MET A 1 196 ? -2.924 16.937 24.805 1.00 72.31 196 MET A N 1
ATOM 1618 C CA . MET A 1 196 ? -1.517 16.534 24.668 1.00 72.31 196 MET A CA 1
ATOM 1619 C C . MET A 1 196 ? -0.757 17.426 23.676 1.00 72.31 196 MET A C 1
ATOM 1621 O O . MET A 1 196 ? 0.378 17.818 23.940 1.00 72.31 196 MET A O 1
ATOM 1625 N N . ARG A 1 197 ? -1.389 17.820 22.561 1.00 69.81 197 ARG A N 1
ATOM 1626 C CA . ARG A 1 197 ? -0.796 18.765 21.600 1.00 69.81 197 ARG A CA 1
ATOM 1627 C C . ARG A 1 197 ? -0.574 20.154 22.203 1.00 69.81 197 ARG A C 1
ATOM 1629 O O . ARG A 1 197 ? 0.505 20.708 22.016 1.00 69.81 197 ARG A O 1
ATOM 1636 N N . SER A 1 198 ? -1.539 20.679 22.957 1.00 65.81 198 SER A N 1
ATOM 1637 C CA . SER A 1 198 ? -1.415 21.975 23.643 1.00 65.81 198 SER A CA 1
ATOM 1638 C C . SER A 1 198 ? -0.339 21.972 24.737 1.00 65.81 198 SER A C 1
ATOM 1640 O O . SER A 1 198 ? 0.327 22.981 24.954 1.00 65.81 198 SER A O 1
ATOM 1642 N N . SER A 1 199 ? -0.117 20.838 25.410 1.00 57.97 199 SER A N 1
ATOM 1643 C CA . SER A 1 199 ? 0.910 20.705 26.455 1.00 57.97 199 SER A CA 1
ATOM 1644 C C . SER A 1 199 ? 2.350 20.704 25.924 1.00 57.97 199 SER A C 1
ATOM 1646 O O . SER A 1 199 ? 3.270 20.999 26.684 1.00 57.97 199 SER A O 1
ATOM 1648 N N . HIS A 1 200 ? 2.567 20.421 24.635 1.00 54.38 200 HIS A N 1
ATOM 1649 C CA . HIS A 1 200 ? 3.895 20.482 24.009 1.00 54.38 200 HIS A CA 1
ATOM 1650 C C . HIS A 1 200 ? 4.263 21.869 23.452 1.00 54.38 200 HIS A C 1
ATOM 1652 O O . HIS A 1 200 ? 5.399 22.070 23.024 1.00 54.38 200 HIS A O 1
ATOM 1658 N N . THR A 1 201 ? 3.351 22.846 23.488 1.00 47.22 201 THR A N 1
ATOM 1659 C CA . THR A 1 201 ? 3.608 24.228 23.056 1.00 47.22 201 THR A CA 1
ATOM 1660 C C . THR A 1 201 ? 3.777 25.176 24.245 1.00 47.22 201 THR A C 1
ATOM 1662 O O . THR A 1 201 ? 2.922 26.019 24.496 1.00 47.22 201 THR A O 1
ATOM 1665 N N . SER A 1 202 ? 4.912 25.069 24.943 1.00 39.47 202 SER A N 1
ATOM 1666 C CA . SER A 1 202 ? 5.411 26.104 25.864 1.00 39.47 202 SER A CA 1
ATOM 1667 C C . SER A 1 202 ? 6.913 26.332 25.629 1.00 39.47 202 SER A C 1
ATOM 1669 O O . SER A 1 202 ? 7.644 25.347 25.493 1.00 39.47 202 SER A O 1
ATOM 1671 N N . PRO A 1 203 ? 7.414 27.583 25.537 1.00 43.72 203 PRO A N 1
ATOM 1672 C CA . PRO A 1 203 ? 8.785 27.833 25.090 1.00 43.72 203 PRO A CA 1
ATOM 1673 C C . PRO A 1 203 ? 9.812 27.511 26.179 1.00 43.72 203 PRO A C 1
ATOM 1675 O O . PRO A 1 203 ? 9.677 27.953 27.320 1.00 43.72 203 PRO A O 1
ATOM 1678 N N . GLY A 1 204 ? 10.879 26.799 25.811 1.00 37.53 204 GLY A N 1
ATOM 1679 C CA . GLY A 1 204 ? 11.988 26.504 26.718 1.00 37.53 204 GLY A CA 1
ATOM 1680 C C . GLY A 1 204 ? 12.661 27.774 27.250 1.00 37.53 204 GLY A C 1
ATOM 1681 O O . GLY A 1 204 ? 13.051 28.657 26.482 1.00 37.53 204 GLY A O 1
ATOM 1682 N N . GLY A 1 205 ? 12.817 27.853 28.573 1.00 37.19 205 GLY A N 1
ATOM 1683 C CA . GLY A 1 205 ? 13.526 28.946 29.232 1.00 37.19 205 GLY A CA 1
ATOM 1684 C C . GLY A 1 205 ? 14.998 28.998 28.816 1.00 37.19 205 GLY A C 1
ATOM 1685 O O . GLY A 1 205 ? 15.711 27.998 28.874 1.00 37.19 205 GLY A O 1
ATOM 1686 N N . LYS A 1 206 ? 15.469 30.183 28.415 1.00 41.34 206 LYS A N 1
ATOM 1687 C CA . LYS A 1 206 ? 16.879 30.431 28.088 1.00 41.34 206 LYS A CA 1
ATOM 1688 C C . LYS A 1 206 ? 17.720 30.442 29.371 1.00 41.34 206 LYS A C 1
ATOM 1690 O O . LYS A 1 206 ? 17.746 31.454 30.067 1.00 41.34 206 LYS A O 1
ATOM 1695 N N . SER A 1 207 ? 18.449 29.367 29.667 1.00 34.72 207 SER A N 1
ATOM 1696 C CA . SER A 1 207 ? 19.519 29.408 30.673 1.00 34.72 207 SER A CA 1
ATOM 1697 C C . SER A 1 207 ? 20.762 30.071 30.075 1.00 34.72 207 SER A C 1
ATOM 1699 O O . SER A 1 207 ? 21.381 29.527 29.159 1.00 34.72 207 SER A O 1
ATOM 1701 N N . PHE A 1 208 ? 21.104 31.260 30.572 1.00 35.59 208 PHE A N 1
ATOM 1702 C CA . PHE A 1 208 ? 22.252 32.034 30.100 1.00 35.59 208 PHE A CA 1
ATOM 1703 C C . PHE A 1 208 ? 23.598 31.362 30.416 1.00 35.59 208 PHE A C 1
ATOM 1705 O O . PHE A 1 208 ? 23.756 30.621 31.384 1.00 35.59 208 PHE A O 1
ATOM 1712 N N . GLN A 1 209 ? 24.578 31.660 29.571 1.00 40.25 209 GLN A N 1
ATOM 1713 C CA . GLN A 1 209 ? 25.931 31.116 29.588 1.00 40.25 209 GLN A CA 1
ATOM 1714 C C . GLN A 1 209 ? 26.821 31.901 30.571 1.00 40.25 209 GLN A C 1
ATOM 1716 O O . GLN A 1 209 ? 26.837 33.129 30.534 1.00 40.25 209 GLN A O 1
ATOM 1721 N N . GLY A 1 210 ? 27.590 31.212 31.421 1.00 31.16 210 GLY A N 1
ATOM 1722 C CA . GLY A 1 210 ? 28.477 31.855 32.402 1.00 31.16 210 GLY A CA 1
ATOM 1723 C C . GLY A 1 210 ? 29.587 30.928 32.896 1.00 31.16 210 GLY A C 1
ATOM 1724 O O . GLY A 1 210 ? 29.405 30.198 33.864 1.00 31.16 210 GLY A O 1
ATOM 1725 N N . ARG A 1 211 ? 30.747 30.943 32.224 1.00 34.72 211 ARG A N 1
ATOM 1726 C CA . ARG A 1 211 ? 31.929 30.134 32.576 1.00 34.72 211 ARG A CA 1
ATOM 1727 C C . ARG A 1 211 ? 33.131 31.040 32.842 1.00 34.72 211 ARG A C 1
ATOM 1729 O O . ARG A 1 211 ? 33.747 31.503 31.890 1.00 34.72 211 ARG A O 1
ATOM 1736 N N . SER A 1 212 ? 33.451 31.260 34.116 1.00 33.59 212 SER A N 1
ATOM 1737 C CA . SER A 1 212 ? 34.721 31.742 34.708 1.00 33.59 212 SER A CA 1
ATOM 1738 C C . SER A 1 212 ? 34.453 31.897 36.217 1.00 33.59 212 SER A C 1
ATOM 1740 O O . SER A 1 212 ? 33.392 32.388 36.573 1.00 33.59 212 SER A O 1
ATOM 1742 N N . GLY A 1 213 ? 35.279 31.474 37.172 1.00 31.00 213 GLY A N 1
ATOM 1743 C CA . GLY A 1 213 ? 36.675 31.050 37.104 1.00 31.00 213 GLY A CA 1
ATOM 1744 C C . GLY A 1 213 ? 37.514 31.926 38.036 1.00 31.00 213 GLY A C 1
ATOM 1745 O O . GLY A 1 213 ? 37.991 32.958 37.588 1.00 31.00 213 GLY A O 1
ATOM 1746 N N . SER A 1 214 ? 37.696 31.514 39.299 1.00 32.25 214 SER A N 1
ATOM 1747 C CA . SER A 1 214 ? 38.584 32.184 40.267 1.00 32.25 214 SER A CA 1
ATOM 1748 C C . SER A 1 214 ? 39.161 31.193 41.282 1.00 32.25 214 SER A C 1
ATOM 1750 O O . SER A 1 214 ? 38.420 30.484 41.959 1.00 32.25 214 SER A O 1
ATOM 1752 N N . HIS A 1 215 ? 40.489 31.171 41.403 1.00 32.81 215 HIS A N 1
ATOM 1753 C CA . HIS A 1 215 ? 41.203 30.638 42.568 1.00 32.81 215 HIS A CA 1
ATOM 1754 C C . HIS A 1 215 ? 41.147 31.643 43.729 1.00 32.81 215 HIS A C 1
ATOM 1756 O O . HIS A 1 215 ? 41.321 32.836 43.492 1.00 32.81 215 HIS A O 1
ATOM 1762 N N . SER A 1 216 ? 41.114 31.160 44.974 1.00 33.41 216 SER A N 1
ATOM 1763 C CA . SER A 1 216 ? 41.911 31.763 46.056 1.00 33.41 216 SER A CA 1
ATOM 1764 C C . SER A 1 216 ? 42.155 30.780 47.211 1.00 33.41 216 SER A C 1
ATOM 1766 O O . SER A 1 216 ? 41.242 30.181 47.772 1.00 33.41 216 SER A O 1
ATOM 1768 N N . HIS A 1 217 ? 43.428 30.618 47.573 1.00 32.34 217 HIS A N 1
ATOM 1769 C CA . HIS A 1 217 ? 43.849 30.002 48.832 1.00 32.34 217 HIS A CA 1
ATOM 1770 C C . HIS A 1 217 ? 43.711 31.010 49.986 1.00 32.34 217 HIS A C 1
ATOM 1772 O O . HIS A 1 217 ? 44.080 32.169 49.816 1.00 32.34 217 HIS A O 1
ATOM 1778 N N . GLY A 1 218 ? 43.427 30.521 51.200 1.00 28.38 218 GLY A N 1
ATOM 1779 C CA . GLY A 1 218 ? 44.264 30.902 52.348 1.00 28.38 218 GLY A CA 1
ATOM 1780 C C . GLY A 1 218 ? 43.611 31.496 53.607 1.00 28.38 218 GLY A C 1
ATOM 1781 O O . GLY A 1 218 ? 43.188 32.641 53.618 1.00 28.38 218 GLY A O 1
ATOM 1782 N N . ARG A 1 219 ? 43.809 30.752 54.710 1.00 30.64 219 ARG A N 1
ATOM 1783 C CA . ARG A 1 219 ? 44.062 31.198 56.104 1.00 30.64 219 ARG A CA 1
ATOM 1784 C C . ARG A 1 219 ? 42.908 31.692 57.008 1.00 30.64 219 ARG A C 1
ATOM 1786 O O . ARG A 1 219 ? 42.484 32.832 56.939 1.00 30.64 219 ARG A O 1
ATOM 1793 N N . LYS A 1 220 ? 42.635 30.829 58.003 1.00 31.38 220 LYS A N 1
ATOM 1794 C CA . LYS A 1 220 ? 42.640 31.050 59.473 1.00 31.38 220 LYS A CA 1
ATOM 1795 C C . LYS A 1 220 ? 41.922 32.268 60.089 1.00 31.38 220 LYS A C 1
ATOM 1797 O O . LYS A 1 220 ? 42.341 33.403 59.902 1.00 31.38 220 LYS A O 1
ATOM 1802 N N . GLY A 1 221 ? 41.051 31.960 61.055 1.00 30.41 221 GLY A N 1
ATOM 1803 C CA . GLY A 1 221 ? 40.672 32.815 62.186 1.00 30.41 221 GLY A CA 1
ATOM 1804 C C . GLY A 1 221 ? 39.840 32.016 63.201 1.00 30.41 221 GLY A C 1
ATOM 1805 O O . GLY A 1 221 ? 38.755 31.566 62.851 1.00 30.41 221 GLY A O 1
ATOM 1806 N N . ASP A 1 222 ? 40.358 31.810 64.416 1.00 31.47 222 ASP A N 1
ATOM 1807 C CA . ASP A 1 222 ? 39.712 31.038 65.495 1.00 31.47 222 ASP A CA 1
ATOM 1808 C C . ASP A 1 222 ? 39.098 31.959 66.574 1.00 31.47 222 ASP A C 1
ATOM 1810 O O . ASP A 1 222 ? 39.704 32.973 66.917 1.00 31.47 222 ASP A O 1
ATOM 1814 N N . HIS A 1 223 ? 37.973 31.528 67.176 1.00 32.16 223 HIS A N 1
ATOM 1815 C CA . HIS A 1 223 ? 37.301 32.079 68.382 1.00 32.16 223 HIS A CA 1
ATOM 1816 C C . HIS A 1 223 ? 36.740 33.533 68.264 1.00 32.16 223 HIS A C 1
ATOM 1818 O O . HIS A 1 223 ? 37.200 34.324 67.455 1.00 32.16 223 HIS A O 1
ATOM 1824 N N . ASN A 1 224 ? 35.699 33.977 68.992 1.00 29.98 224 ASN A N 1
ATOM 1825 C CA . ASN A 1 224 ? 35.150 33.546 70.288 1.00 29.98 224 ASN A CA 1
ATOM 1826 C C . ASN A 1 224 ? 33.621 33.850 70.434 1.00 29.98 224 ASN A C 1
ATOM 1828 O O . ASN A 1 224 ? 33.056 34.581 69.626 1.00 29.98 224 ASN A O 1
ATOM 1832 N N . SER A 1 225 ? 32.964 33.290 71.460 1.00 30.30 225 SER A N 1
ATOM 1833 C CA . SER A 1 225 ? 31.504 33.350 71.779 1.00 30.30 225 SER A CA 1
ATOM 1834 C C . SER A 1 225 ? 31.082 34.622 72.584 1.00 30.30 225 SER A C 1
ATOM 1836 O O . SER A 1 225 ? 31.962 35.449 72.821 1.00 30.30 225 SER A O 1
ATOM 1838 N N . PRO A 1 226 ? 29.875 34.753 73.216 1.00 45.28 226 PRO A N 1
ATOM 1839 C CA . PRO A 1 226 ? 28.463 34.405 72.897 1.00 45.28 226 PRO A CA 1
ATOM 1840 C C . PRO A 1 226 ? 27.473 35.614 73.131 1.00 45.28 226 PRO A C 1
ATOM 1842 O O . PRO A 1 226 ? 27.906 36.759 73.180 1.00 45.28 226 PRO A O 1
ATOM 1845 N N . THR A 1 227 ? 26.169 35.343 73.385 1.00 30.78 227 THR A N 1
ATOM 1846 C CA . THR A 1 227 ? 25.078 36.227 73.928 1.00 30.78 227 THR A CA 1
ATOM 1847 C C . THR A 1 227 ? 24.500 37.320 72.994 1.00 30.78 227 THR A C 1
ATOM 1849 O O . THR A 1 227 ? 25.241 37.895 72.210 1.00 30.78 227 THR A O 1
ATOM 1852 N N . THR A 1 228 ? 23.191 37.648 72.963 1.00 31.92 228 THR A N 1
ATOM 1853 C CA . THR A 1 228 ? 21.984 37.197 73.721 1.00 31.92 228 THR A CA 1
ATOM 1854 C C . THR A 1 228 ? 20.694 37.481 72.917 1.00 31.92 228 THR A C 1
ATOM 1856 O O . THR A 1 228 ? 20.673 38.488 72.223 1.00 31.92 228 THR A O 1
ATOM 1859 N N . GLU A 1 229 ? 19.618 36.697 73.143 1.00 32.25 229 GLU A N 1
ATOM 1860 C CA . GLU A 1 229 ? 18.181 37.070 72.960 1.00 32.25 229 GLU A CA 1
ATOM 1861 C C . GLU A 1 229 ? 17.685 37.469 71.537 1.00 32.25 229 GLU A C 1
ATOM 1863 O O . GLU A 1 229 ? 18.460 37.871 70.686 1.00 32.25 229 GLU A O 1
ATOM 1868 N N . ASN A 1 230 ? 16.410 37.396 71.127 1.00 30.11 230 ASN A N 1
ATOM 1869 C CA . ASN A 1 230 ? 15.150 36.755 71.570 1.00 30.11 230 ASN A CA 1
ATOM 1870 C C . ASN A 1 230 ? 14.284 36.570 70.275 1.00 30.11 230 ASN A C 1
ATOM 1872 O O . ASN A 1 230 ? 14.652 37.112 69.237 1.00 30.11 230 ASN A O 1
ATOM 1876 N N . PHE A 1 231 ? 13.161 35.847 70.140 1.00 33.38 231 PHE A N 1
ATOM 1877 C CA . PHE A 1 231 ? 12.190 35.176 71.027 1.00 33.38 231 PHE A CA 1
ATOM 1878 C C . PHE A 1 231 ? 11.723 33.830 70.388 1.00 33.38 231 PHE A C 1
ATOM 1880 O O . PHE A 1 231 ? 12.138 33.469 69.288 1.00 33.38 231 PHE A O 1
ATOM 1887 N N . LYS A 1 232 ? 10.802 33.099 71.040 1.00 34.53 232 LYS A N 1
ATOM 1888 C CA . LYS A 1 232 ? 9.974 32.012 70.455 1.00 34.53 232 LYS A CA 1
ATOM 1889 C C . LYS A 1 232 ? 8.594 32.538 70.043 1.00 34.53 232 LYS A C 1
ATOM 1891 O O . LYS A 1 232 ? 8.077 33.355 70.787 1.00 34.53 232 LYS A O 1
ATOM 1896 N N . TYR A 1 233 ? 7.930 31.911 69.059 1.00 32.12 233 TYR A N 1
ATOM 1897 C CA . TYR A 1 233 ? 6.512 31.499 69.175 1.00 32.12 233 TYR A CA 1
ATOM 1898 C C . TYR A 1 233 ? 6.195 30.265 68.302 1.00 32.12 233 TYR A C 1
ATOM 1900 O O . TYR A 1 233 ? 6.735 30.104 67.213 1.00 32.12 233 TYR A O 1
ATOM 1908 N N . ILE A 1 234 ? 5.326 29.379 68.809 1.00 32.81 234 ILE A N 1
ATOM 1909 C CA . ILE A 1 234 ? 4.791 28.174 68.142 1.00 32.81 234 ILE A CA 1
ATOM 1910 C C . ILE A 1 234 ? 3.279 28.104 68.419 1.00 32.81 234 ILE A C 1
ATOM 1912 O O . ILE A 1 234 ? 2.880 28.372 69.551 1.00 32.81 234 ILE A O 1
ATOM 1916 N N . LYS A 1 235 ? 2.518 27.601 67.428 1.00 34.03 235 LYS A N 1
ATOM 1917 C CA . LYS A 1 235 ? 1.109 27.112 67.388 1.00 34.03 235 LYS A CA 1
ATOM 1918 C C . LYS A 1 235 ? 0.199 27.987 66.504 1.00 34.03 235 LYS A C 1
ATOM 1920 O O . LYS A 1 235 ? 0.340 29.197 66.551 1.00 34.03 235 LYS A O 1
ATOM 1925 N N . LYS A 1 236 ? -0.640 27.480 65.579 1.00 33.81 236 LYS A N 1
ATOM 1926 C CA . LYS A 1 236 ? -1.445 26.232 65.407 1.00 33.81 236 LYS A CA 1
ATOM 1927 C C . LYS A 1 236 ? -2.874 26.369 65.972 1.00 33.81 236 LYS A C 1
ATOM 1929 O O . LYS A 1 236 ? -3.005 26.419 67.188 1.00 33.81 236 LYS A O 1
ATOM 1934 N N . GLY A 1 237 ? -3.882 26.281 65.087 1.00 37.16 237 GLY A N 1
ATOM 1935 C CA . GLY A 1 237 ? -5.332 26.292 65.399 1.00 37.16 237 GLY A CA 1
ATOM 1936 C C . GLY A 1 237 ? -5.905 27.713 65.534 1.00 37.16 237 GLY A C 1
ATOM 1937 O O . GLY A 1 237 ? -5.175 28.588 65.977 1.00 37.16 237 GLY A O 1
ATOM 1938 N N . ASP A 1 238 ? -7.138 28.047 65.137 1.00 32.56 238 ASP A N 1
ATOM 1939 C CA . ASP A 1 238 ? -8.351 27.215 65.077 1.00 32.56 238 ASP A CA 1
ATOM 1940 C C . ASP A 1 238 ? -9.418 27.714 64.066 1.00 32.56 238 ASP A C 1
ATOM 1942 O O . ASP A 1 238 ? -9.259 28.735 63.398 1.00 32.56 238 ASP A O 1
ATOM 1946 N N . THR A 1 239 ? -10.487 26.919 63.949 1.00 38.19 239 THR A N 1
ATOM 1947 C CA . THR A 1 239 ? -11.674 27.039 63.076 1.00 38.19 239 THR A CA 1
ATOM 1948 C C . THR A 1 239 ? -12.770 27.956 63.666 1.00 38.19 239 THR A C 1
ATOM 1950 O O . THR A 1 239 ? -12.657 28.384 64.812 1.00 38.19 239 THR A O 1
ATOM 1953 N N . LEU A 1 240 ? -13.880 28.108 62.917 1.00 34.38 240 LEU A N 1
ATOM 1954 C CA . LEU A 1 240 ? -15.184 28.755 63.201 1.00 34.38 240 LEU A CA 1
ATOM 1955 C C . LEU A 1 240 ? -15.293 30.166 62.587 1.00 34.38 240 LEU A C 1
ATOM 1957 O O . LEU A 1 240 ? -14.361 30.961 62.674 1.00 34.38 240 LEU A O 1
ATOM 1961 N N . TYR A 1 241 ? -16.389 30.523 61.912 1.00 45.78 241 TYR A N 1
ATOM 1962 C CA . TYR A 1 241 ? -17.759 29.974 61.971 1.00 45.78 241 TYR A CA 1
ATOM 1963 C C . TYR A 1 241 ? -18.187 29.175 60.731 1.00 45.78 241 TYR A C 1
ATOM 1965 O O . TYR A 1 241 ? -17.713 29.510 59.625 1.00 45.78 241 TYR A O 1
#

pLDDT: mean 71.66, std 20.68, range [28.38, 96.94]

Radius of gyration: 32.69 Å; chains: 1; bounding box: 73×59×100 Å

Secondary structure (DSSP, 8-state):
-HHHHHHHHIIIIIS--PPPPGGGGTS-PPPPPPB---S-HHHHHHHHHHHHHHHHHTT--SGGGHHHHHHHHHTTB-HHHHHHHIIIII-TT-S-SS--HHHHHHHHHHHHS-THHHHTT-HHHHHHHHHHHHTTSSSPPPHHHHHHHHHTTS-HHHHHHHHHHH---TTTS-HHHHHHHHHHHHHHHHHHHHHHHHHT-SPPP------------------------------------

Sequence (241 aa):
MQHRYAQHIWEQVGQPTGQLGPEVKAMGVPKPGKYKGQDDLKEFDNWLGQLLKYFRMFKVTGLDRDADRVLYTYAYLEGLASQWYDQEVESPNRQIRDWSFEDLICGLFKRFVHEASAQNKGALAFYNDLKRRAHRMVQPPDDYSFRRKFLRGLLHTIIKSIFEACGISAEHLTIEEILEEVHRMEMAQKAINMHMRSSHTSPGGKSFQGRSGSHSHGRKGDHNSPTTENFKYIKKGDTLY